Protein AF-A0A235G8B7-F1 (afdb_monomer_lite)

Radius of gyration: 16.61 Å; chains: 1; bounding box: 41×35×45 Å

pLDDT: mean 91.77, std 8.43, range [55.75, 98.69]

Secondary structure (DSSP, 8-state):
---EE--SSTT--EEEEEEEEE-TT--EE--S-EEEEE-SSEEEEEE--BTTB--EEEEEEEEEETTEEEEEEEEEES---SS--EEEEEEETTEEEEEESSS--EEEEEE-S---SSEEEEEEE-TTS-EEEEEEETTEEEEEEEETTEEEEEEEEEETTEEEEEEESSGGGTT-B---EE-SSEEEE-GGG--EEEEEEEEEEE---

Sequence (209 aa):
MTETLLRTVDGLAGLWRRTLLIDVDGSQDPTAGVCWLQGPSLFVDLRLPREGRPVEGFAGRFVCEGDVFEWRRTIDLGPTRDIPDAATLHIECGVVVETGVHAPYIEHWVRSPEDTEKCWGAELVATDGSHAIVVRSGQRFGWAMQTPAGASISIGVVDSDRWIIASSSDPHQQGHDLALFVSETTAHTTHDMNTRTWILSYSEGDDLL

Structure (mmCIF, N/CA/C/O backbone):
data_AF-A0A235G8B7-F1
#
_entry.id   AF-A0A235G8B7-F1
#
loop_
_atom_site.group_PDB
_atom_site.id
_atom_site.type_symbol
_atom_site.label_atom_id
_atom_site.label_alt_id
_atom_site.label_comp_id
_atom_site.label_asym_id
_atom_site.label_entity_id
_atom_site.label_seq_id
_atom_site.pdbx_PDB_ins_code
_atom_site.Cartn_x
_atom_site.Cartn_y
_atom_site.Cartn_z
_atom_site.occupancy
_atom_site.B_iso_or_equiv
_atom_site.auth_seq_id
_atom_site.auth_comp_id
_atom_site.auth_asym_id
_atom_site.auth_atom_id
_atom_site.pdbx_PDB_model_num
ATOM 1 N N . MET A 1 1 ? -21.902 -8.362 21.317 1.00 56.41 1 MET A N 1
ATOM 2 C CA . MET A 1 1 ? -20.888 -8.517 20.254 1.00 56.41 1 MET A CA 1
ATOM 3 C C . MET A 1 1 ? -19.563 -8.132 20.880 1.00 56.41 1 MET A C 1
ATOM 5 O O . MET A 1 1 ? -19.572 -7.229 21.706 1.00 56.41 1 MET A O 1
ATOM 9 N N . THR A 1 2 ? -18.494 -8.886 20.633 1.00 70.94 2 THR A N 1
ATOM 10 C CA . THR A 1 2 ? -17.210 -8.671 21.316 1.00 70.94 2 THR A CA 1
ATOM 11 C C . THR A 1 2 ? -16.338 -7.785 20.443 1.00 70.94 2 THR A C 1
ATOM 13 O O . THR A 1 2 ? -15.934 -8.204 19.362 1.00 70.94 2 THR A O 1
ATOM 16 N N . GLU A 1 3 ? -16.083 -6.569 20.908 1.00 82.25 3 GLU A N 1
ATOM 17 C CA . GLU A 1 3 ? -15.065 -5.684 20.351 1.00 82.25 3 GLU A CA 1
ATOM 18 C C . GLU A 1 3 ? -13.683 -6.281 20.639 1.00 82.25 3 GLU A C 1
ATOM 20 O O . GLU A 1 3 ? -13.410 -6.716 21.762 1.00 82.25 3 GLU A O 1
ATOM 25 N N . THR A 1 4 ? -12.823 -6.348 19.6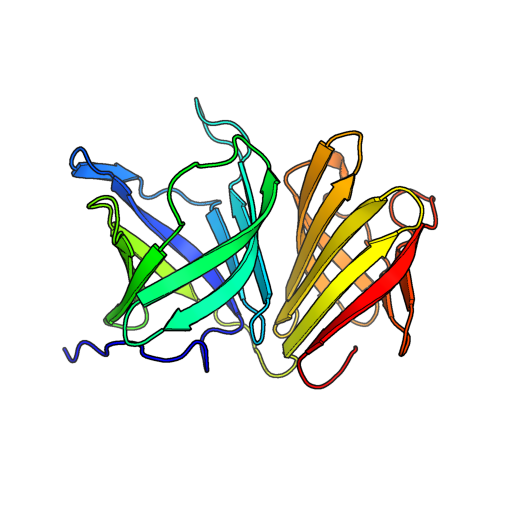24 1.00 88.88 4 THR A N 1
ATOM 26 C CA . THR A 1 4 ? -11.447 -6.836 19.789 1.00 88.88 4 THR A CA 1
ATOM 27 C C . THR A 1 4 ? -10.467 -5.728 19.440 1.00 88.88 4 THR A C 1
ATOM 29 O O . THR A 1 4 ? -10.327 -5.375 18.273 1.00 88.88 4 THR A O 1
ATOM 32 N N . LEU A 1 5 ? -9.780 -5.195 20.452 1.00 86.69 5 LEU A N 1
ATOM 33 C CA . LEU A 1 5 ? -8.705 -4.219 20.264 1.00 86.69 5 LEU A CA 1
ATOM 34 C C . LEU A 1 5 ? -7.508 -4.876 19.574 1.00 86.69 5 LEU A C 1
ATOM 36 O O . LEU A 1 5 ? -7.053 -5.942 20.003 1.00 86.69 5 LEU A O 1
ATOM 40 N N . LEU A 1 6 ? -6.970 -4.216 18.552 1.00 89.62 6 LEU A N 1
ATOM 41 C CA . LEU A 1 6 ? -5.737 -4.639 17.902 1.00 89.62 6 LEU A CA 1
ATOM 42 C C . LEU A 1 6 ? -4.528 -4.040 18.629 1.00 89.62 6 LEU A C 1
ATOM 44 O O . LEU A 1 6 ? -4.572 -2.917 19.122 1.00 89.62 6 LEU A O 1
ATOM 48 N N . ARG A 1 7 ? -3.452 -4.827 18.739 1.00 92.88 7 ARG A N 1
ATOM 49 C CA . ARG A 1 7 ? -2.196 -4.445 19.425 1.00 92.88 7 ARG A CA 1
ATOM 50 C C . ARG A 1 7 ? -0.939 -4.885 18.671 1.00 92.88 7 ARG A C 1
ATOM 52 O O . ARG A 1 7 ? 0.159 -4.881 19.218 1.00 92.88 7 ARG A O 1
ATOM 59 N N . THR A 1 8 ? -1.123 -5.358 17.447 1.00 92.44 8 THR A N 1
ATOM 60 C CA . THR A 1 8 ? -0.068 -5.786 16.533 1.00 92.44 8 THR A CA 1
ATOM 61 C C . THR A 1 8 ? -0.574 -5.593 15.109 1.00 92.44 8 THR A C 1
ATOM 63 O O . THR A 1 8 ? -1.786 -5.582 14.875 1.00 92.44 8 THR A O 1
ATOM 66 N N . VAL A 1 9 ? 0.357 -5.443 14.171 1.00 92.38 9 VAL A N 1
ATOM 67 C CA . VAL A 1 9 ? 0.066 -5.449 12.732 1.00 92.38 9 VAL A CA 1
ATOM 68 C C . VAL A 1 9 ? -0.219 -6.862 12.207 1.00 92.38 9 VAL A C 1
ATOM 70 O O . VAL A 1 9 ? -0.773 -7.022 11.119 1.00 92.38 9 VAL A O 1
ATOM 73 N N . ASP A 1 10 ? 0.113 -7.895 12.989 1.00 91.56 10 ASP A N 1
ATOM 74 C CA . ASP A 1 10 ? -0.091 -9.288 12.601 1.00 91.56 10 ASP A CA 1
ATOM 75 C C . ASP A 1 10 ? -1.560 -9.575 12.280 1.00 91.56 10 ASP A C 1
ATOM 77 O O . ASP A 1 10 ? -2.485 -9.181 12.993 1.00 91.56 10 ASP A O 1
ATOM 81 N N . GLY A 1 11 ? -1.774 -10.300 11.184 1.00 91.44 11 GLY A N 1
ATOM 82 C CA . GLY A 1 11 ? -3.111 -10.630 10.703 1.00 91.44 11 GLY A CA 1
ATOM 83 C C . GLY A 1 11 ? -3.817 -9.482 9.981 1.00 91.44 11 GLY A C 1
ATOM 84 O O . GLY A 1 11 ? -4.957 -9.669 9.566 1.00 91.44 11 GLY A O 1
ATOM 85 N N . LEU A 1 12 ? -3.184 -8.320 9.771 1.00 95.56 12 LEU A N 1
ATOM 86 C CA . LEU A 1 12 ? -3.751 -7.244 8.949 1.00 95.56 12 LEU A CA 1
ATOM 87 C C . LEU A 1 12 ? -3.410 -7.350 7.461 1.00 95.56 12 LEU A C 1
ATOM 89 O O . LEU A 1 12 ? -4.079 -6.688 6.674 1.00 95.56 12 LEU A O 1
ATOM 93 N N . ALA A 1 13 ? -2.507 -8.245 7.055 1.00 96.38 13 ALA A N 1
ATOM 94 C CA . ALA A 1 13 ? -2.167 -8.483 5.650 1.00 96.38 13 ALA A CA 1
ATOM 95 C C . ALA A 1 13 ? -3.401 -8.727 4.763 1.00 96.38 13 ALA A C 1
ATOM 97 O O . ALA A 1 13 ? -4.254 -9.546 5.095 1.00 96.38 13 ALA A O 1
ATOM 98 N N . GLY A 1 14 ? -3.520 -8.021 3.642 1.00 97.06 14 GLY A N 1
ATOM 99 C CA . GLY A 1 14 ? -4.650 -8.143 2.719 1.00 97.06 14 GLY A CA 1
ATOM 100 C C . GLY A 1 14 ? -5.116 -6.808 2.154 1.00 97.06 14 GLY A C 1
ATOM 101 O O . GLY A 1 14 ? -4.624 -5.743 2.524 1.00 97.06 14 GLY A O 1
ATOM 102 N N . LEU A 1 15 ? -6.074 -6.875 1.226 1.00 97.94 15 LEU A N 1
ATOM 103 C CA . LEU A 1 15 ? -6.681 -5.697 0.607 1.00 97.94 15 LEU A CA 1
ATOM 104 C C . LEU A 1 15 ? -7.921 -5.251 1.383 1.00 97.94 15 LEU A C 1
ATOM 106 O O . LEU A 1 15 ? -8.945 -5.936 1.385 1.00 97.94 15 LEU A O 1
ATOM 110 N N . TRP A 1 16 ? -7.862 -4.057 1.943 1.00 97.75 16 TRP A N 1
ATOM 111 C CA . TRP A 1 16 ? -8.934 -3.392 2.664 1.00 97.75 16 TRP A CA 1
ATOM 112 C C . TRP A 1 16 ? -9.598 -2.331 1.804 1.00 97.75 16 TRP A C 1
ATOM 114 O O . TRP A 1 16 ? -8.949 -1.614 1.042 1.00 97.75 16 TRP A O 1
ATOM 124 N N . ARG A 1 17 ? -10.918 -2.225 1.930 1.00 96.56 17 ARG A N 1
ATOM 125 C CA . ARG A 1 17 ? -11.723 -1.197 1.273 1.00 96.56 17 ARG A CA 1
ATOM 126 C C . ARG A 1 17 ? -12.398 -0.362 2.336 1.00 96.56 17 ARG A C 1
ATOM 128 O O . ARG A 1 17 ? -13.079 -0.918 3.201 1.00 96.56 17 ARG A O 1
ATOM 135 N N . ARG A 1 18 ? -12.244 0.955 2.244 1.00 96.56 18 ARG A N 1
ATOM 136 C CA . ARG A 1 18 ? -12.969 1.862 3.124 1.00 96.56 18 ARG A CA 1
ATOM 137 C C . ARG A 1 18 ? -14.441 1.851 2.733 1.00 96.56 18 ARG A C 1
ATOM 139 O O . ARG A 1 18 ? -14.775 1.977 1.555 1.00 96.56 18 ARG A O 1
ATOM 146 N N . THR A 1 19 ? -15.315 1.685 3.713 1.00 95.31 19 THR A N 1
ATOM 147 C CA . THR A 1 19 ? -16.772 1.687 3.522 1.00 95.31 19 THR A CA 1
ATOM 148 C C . THR A 1 19 ? -17.449 2.898 4.147 1.00 95.31 19 THR A C 1
ATOM 150 O O . THR A 1 19 ? -18.579 3.213 3.786 1.00 95.31 19 THR A O 1
ATOM 153 N N . LEU A 1 20 ? -16.778 3.568 5.084 1.00 95.19 20 LEU A N 1
ATOM 154 C CA . LEU A 1 20 ? -17.267 4.767 5.755 1.00 95.19 20 LEU A CA 1
ATOM 155 C C . LEU A 1 20 ? -16.079 5.600 6.230 1.00 95.19 20 LEU A C 1
ATOM 157 O O . LEU A 1 20 ? -15.115 5.039 6.740 1.00 95.19 20 LEU A O 1
ATOM 161 N N . LEU A 1 21 ? -16.192 6.915 6.097 1.00 94.81 21 LEU A N 1
ATOM 162 C CA . LEU A 1 21 ? -15.448 7.910 6.858 1.00 94.81 21 LEU A CA 1
ATOM 163 C C . LEU A 1 21 ? -16.473 8.800 7.572 1.00 94.81 21 LEU A C 1
ATOM 165 O O . LEU A 1 21 ? -17.410 9.280 6.941 1.00 94.81 21 LEU A O 1
ATOM 169 N N . ILE A 1 22 ? -16.308 9.010 8.870 1.00 95.81 22 ILE A N 1
ATOM 170 C CA . ILE A 1 22 ? -16.948 10.084 9.626 1.00 95.81 22 ILE A CA 1
ATOM 171 C C . ILE A 1 22 ? -15.848 11.113 9.870 1.00 95.81 22 ILE A C 1
ATOM 173 O O . ILE A 1 22 ? -14.901 10.832 10.603 1.00 95.81 22 ILE A O 1
ATOM 177 N N . ASP A 1 23 ? -15.936 12.260 9.203 1.00 92.75 23 ASP A N 1
ATOM 178 C CA . ASP A 1 23 ? -14.925 13.314 9.291 1.00 92.75 23 ASP A CA 1
ATOM 179 C C . ASP A 1 23 ? -15.061 14.095 10.614 1.00 92.75 23 ASP A C 1
ATOM 181 O O . ASP A 1 23 ? -16.007 13.912 11.384 1.00 92.75 23 ASP A O 1
ATOM 185 N N . VAL A 1 24 ? -14.118 14.994 10.888 1.00 91.69 24 VAL A N 1
ATOM 186 C CA . VAL A 1 24 ? -14.035 15.780 12.132 1.00 91.69 24 VAL A CA 1
ATOM 187 C C . VAL A 1 24 ? -15.291 16.624 12.385 1.00 91.69 24 VAL A C 1
ATOM 189 O O . VAL A 1 24 ? -15.648 16.882 13.534 1.00 91.69 24 VAL A O 1
ATOM 192 N N . ASP A 1 25 ? -15.970 17.058 11.322 1.00 93.38 25 ASP A N 1
ATOM 193 C CA . ASP A 1 25 ? -17.228 17.809 11.391 1.00 93.38 25 ASP A CA 1
ATOM 194 C C . ASP A 1 25 ? -18.474 16.911 11.536 1.00 93.38 25 ASP A C 1
ATOM 196 O O . ASP A 1 25 ? -19.601 17.408 11.588 1.00 93.38 25 ASP A O 1
ATOM 200 N N . GLY A 1 26 ? -18.279 15.592 11.617 1.00 92.25 26 GLY A N 1
ATOM 201 C CA . GLY A 1 26 ? -19.330 14.582 11.683 1.00 92.25 26 GLY A CA 1
ATOM 202 C C . GLY A 1 26 ? -19.962 14.248 10.331 1.00 92.25 26 GLY A C 1
ATOM 203 O O . GLY A 1 26 ? -20.897 13.441 10.289 1.00 92.25 26 GLY A O 1
ATOM 204 N N . SER A 1 27 ? -19.493 14.846 9.230 1.00 92.25 27 SER A N 1
ATOM 205 C CA . SER A 1 27 ? -19.947 14.479 7.891 1.00 92.25 27 SER A CA 1
ATOM 206 C C . SER A 1 27 ? -19.595 13.024 7.596 1.00 92.25 27 SER A C 1
ATOM 208 O O . SER A 1 27 ? -18.544 12.522 7.988 1.00 92.25 27 SER A O 1
ATOM 210 N N . GLN A 1 28 ? -20.513 12.325 6.930 1.00 92.69 28 GLN A N 1
ATOM 211 C CA . GLN A 1 28 ? -20.324 10.926 6.573 1.00 92.69 28 GLN A CA 1
ATOM 212 C C . GLN A 1 28 ? -20.026 10.795 5.090 1.00 92.69 28 GLN A C 1
ATOM 214 O O . GLN A 1 28 ? -20.786 11.268 4.244 1.00 92.69 28 GLN A O 1
ATOM 219 N N . ASP A 1 29 ? -18.949 10.088 4.795 1.00 86.88 29 ASP A N 1
ATOM 220 C CA . ASP A 1 29 ? -18.495 9.774 3.459 1.00 86.88 29 ASP A CA 1
ATOM 221 C C . ASP A 1 29 ? -18.451 8.244 3.264 1.00 86.88 29 ASP A C 1
ATOM 223 O O . ASP A 1 29 ? -17.436 7.603 3.554 1.00 86.88 29 ASP A O 1
ATOM 227 N N . PRO A 1 30 ? -19.536 7.613 2.771 1.00 80.50 30 PRO A N 1
ATOM 228 C CA . PRO A 1 30 ? -19.605 6.167 2.516 1.00 80.50 30 PRO A CA 1
ATOM 229 C C . PRO A 1 30 ? -18.884 5.761 1.211 1.00 80.50 30 PRO A C 1
ATOM 231 O O . PRO A 1 30 ? -19.341 4.918 0.437 1.00 80.50 30 PRO A O 1
ATOM 234 N N . THR A 1 31 ? -17.781 6.435 0.897 1.00 70.25 31 THR A N 1
ATOM 235 C CA . THR A 1 31 ? -17.159 6.442 -0.428 1.00 70.25 31 THR A CA 1
ATOM 236 C C . THR A 1 31 ? -16.398 5.159 -0.761 1.00 70.25 31 THR A C 1
ATOM 238 O O . THR A 1 31 ? -15.500 4.738 -0.040 1.00 70.25 31 THR A O 1
ATOM 241 N N . ALA A 1 32 ? -16.678 4.617 -1.950 1.00 74.00 32 ALA A N 1
ATOM 242 C CA . ALA A 1 32 ? -15.887 3.574 -2.603 1.00 74.00 32 ALA A CA 1
ATOM 243 C C . ALA A 1 32 ? -14.653 4.135 -3.346 1.00 74.00 32 ALA A C 1
ATOM 245 O O . ALA A 1 32 ? -14.688 5.222 -3.916 1.00 74.00 32 ALA A O 1
ATOM 246 N N . GLY A 1 33 ? -13.580 3.357 -3.454 1.00 87.19 33 GLY A N 1
ATOM 247 C CA . GLY A 1 33 ? -12.382 3.760 -4.212 1.00 87.19 33 GLY A CA 1
ATOM 248 C C . GLY A 1 33 ? -11.225 4.263 -3.350 1.00 87.19 33 GLY A C 1
ATOM 249 O O . GLY A 1 33 ? -10.228 4.716 -3.900 1.00 87.19 33 GLY A O 1
ATOM 250 N N . VAL A 1 34 ? -11.344 4.129 -2.028 1.00 95.25 34 VAL A N 1
ATOM 251 C CA . VAL A 1 34 ? -10.218 4.162 -1.092 1.00 95.25 34 VAL A CA 1
ATOM 252 C C . VAL A 1 34 ? -9.875 2.723 -0.720 1.00 95.25 34 VAL A C 1
ATOM 254 O O . VAL A 1 34 ? -10.732 1.985 -0.217 1.00 95.25 34 VAL A O 1
ATOM 257 N N . CYS A 1 35 ? -8.658 2.303 -1.052 1.00 97.19 35 CYS A N 1
ATOM 258 C CA . CYS A 1 35 ? -8.168 0.953 -0.809 1.00 97.19 35 CYS A CA 1
ATOM 259 C C . CYS A 1 35 ? -6.805 0.990 -0.124 1.00 97.19 35 CYS A C 1
ATOM 261 O O . CYS A 1 35 ? -5.906 1.670 -0.609 1.00 97.19 35 CYS A O 1
ATOM 263 N N . TRP A 1 36 ? -6.642 0.170 0.908 1.00 98.12 36 TRP A N 1
ATOM 264 C CA . TRP A 1 36 ? -5.388 -0.041 1.623 1.00 98.12 36 TRP A CA 1
ATOM 265 C C . TRP A 1 36 ? -4.953 -1.496 1.446 1.00 98.12 36 TRP A C 1
ATOM 267 O O . TRP A 1 36 ? -5.675 -2.416 1.821 1.00 98.12 36 TRP A O 1
ATOM 277 N N . LEU A 1 37 ? -3.798 -1.731 0.832 1.00 98.56 37 LEU A N 1
ATOM 278 C CA . LEU A 1 37 ? -3.169 -3.045 0.760 1.00 98.56 37 LEU A CA 1
ATOM 279 C C . LEU A 1 37 ? -2.062 -3.136 1.809 1.00 98.56 37 LEU A C 1
ATOM 281 O O . LEU A 1 37 ? -1.109 -2.359 1.773 1.00 98.56 37 LEU A O 1
ATOM 285 N N . GLN A 1 38 ? -2.176 -4.122 2.692 1.00 98.19 38 GLN A N 1
ATOM 286 C CA . GLN A 1 38 ? -1.234 -4.378 3.777 1.00 98.19 38 GLN A CA 1
ATOM 287 C C . GLN A 1 38 ? -0.414 -5.647 3.499 1.00 98.19 38 GLN A C 1
ATOM 289 O O . GLN A 1 38 ? -0.984 -6.691 3.171 1.00 98.19 38 GLN A O 1
ATOM 294 N N . GLY A 1 39 ? 0.909 -5.553 3.639 1.00 96.94 39 GLY A N 1
ATOM 295 C CA . GLY A 1 39 ? 1.851 -6.676 3.704 1.00 96.94 39 GLY A CA 1
ATOM 296 C C . GLY A 1 39 ? 2.212 -7.013 5.157 1.00 96.94 39 GLY A C 1
ATOM 297 O O . GLY A 1 39 ? 1.393 -6.766 6.047 1.00 96.94 39 GLY A O 1
ATOM 298 N N . PRO A 1 40 ? 3.418 -7.543 5.436 1.00 95.75 40 PRO A N 1
ATOM 299 C CA . PRO A 1 40 ? 3.861 -7.787 6.811 1.00 95.75 40 PRO A CA 1
ATOM 300 C C . PRO A 1 40 ? 3.944 -6.494 7.643 1.00 95.75 40 PRO A C 1
ATOM 302 O O . PRO A 1 40 ? 3.247 -6.367 8.647 1.00 95.75 40 PRO A O 1
ATOM 305 N N . SER A 1 41 ? 4.717 -5.503 7.192 1.00 97.00 41 SER A N 1
ATOM 306 C CA . SER A 1 41 ? 4.769 -4.153 7.766 1.00 97.00 41 SER A CA 1
ATOM 307 C C . SER A 1 41 ? 4.666 -3.046 6.715 1.00 97.00 41 SER A C 1
ATOM 309 O O . SER A 1 41 ? 4.270 -1.937 7.047 1.00 97.00 41 SER A O 1
ATOM 311 N N . LEU A 1 42 ? 4.941 -3.313 5.440 1.00 98.44 42 LEU A N 1
ATOM 312 C CA . LEU A 1 42 ? 4.775 -2.350 4.354 1.00 98.44 42 LEU A CA 1
ATOM 313 C C . LEU A 1 42 ? 3.328 -2.279 3.863 1.00 98.44 42 LEU A C 1
ATOM 315 O O . LEU A 1 42 ? 2.598 -3.274 3.865 1.00 98.44 42 LEU A O 1
ATOM 319 N N . PHE A 1 43 ? 2.921 -1.100 3.396 1.00 98.69 43 PHE A N 1
ATOM 320 C CA . PHE A 1 43 ? 1.573 -0.873 2.886 1.00 98.69 43 PHE A CA 1
ATOM 321 C C . PHE A 1 43 ? 1.526 0.071 1.682 1.00 98.69 43 PHE A C 1
ATOM 323 O O . PHE A 1 43 ? 2.440 0.864 1.445 1.00 98.69 43 PHE A O 1
ATOM 330 N N . VAL A 1 44 ? 0.402 0.014 0.964 1.00 98.62 44 VAL A N 1
ATOM 331 C CA . VAL A 1 44 ? 0.009 0.970 -0.078 1.00 98.62 44 VAL A CA 1
ATOM 332 C C . VAL A 1 44 ? -1.452 1.384 0.128 1.00 98.62 44 VAL A C 1
ATOM 334 O O . VAL A 1 44 ? -2.327 0.524 0.162 1.00 98.62 44 VAL A O 1
ATOM 337 N N . ASP A 1 45 ? -1.726 2.684 0.223 1.00 98.19 45 ASP A N 1
ATOM 338 C CA . ASP A 1 45 ? -3.065 3.286 0.257 1.00 98.19 45 ASP A CA 1
ATOM 339 C C . ASP A 1 45 ? -3.310 4.086 -1.032 1.00 98.19 45 ASP A C 1
ATOM 341 O O . ASP A 1 45 ? -2.528 4.969 -1.394 1.00 98.19 45 ASP A O 1
ATOM 345 N N . LEU A 1 46 ? -4.389 3.765 -1.746 1.00 97.56 46 LEU A N 1
ATOM 346 C CA . LEU A 1 46 ? -4.795 4.419 -2.987 1.00 97.56 46 LEU A CA 1
ATOM 347 C C . LEU A 1 46 ? -6.197 5.005 -2.838 1.00 97.56 46 LEU A C 1
ATOM 349 O O . LEU A 1 46 ? -7.158 4.279 -2.569 1.00 97.56 46 LEU A O 1
ATOM 353 N N . ARG A 1 47 ? -6.323 6.305 -3.113 1.00 95.38 47 ARG A N 1
ATOM 354 C CA . ARG A 1 47 ? -7.577 7.061 -3.066 1.00 95.38 47 ARG A CA 1
ATOM 355 C C . ARG A 1 47 ? -7.879 7.611 -4.451 1.00 95.38 47 ARG A C 1
ATOM 357 O O . ARG A 1 47 ? -7.335 8.625 -4.884 1.00 95.38 47 ARG A O 1
ATOM 364 N N . LEU A 1 48 ? -8.741 6.906 -5.176 1.00 92.25 48 LEU A N 1
ATOM 365 C CA . LEU A 1 48 ? -9.142 7.316 -6.517 1.00 92.25 48 LEU A CA 1
ATOM 366 C C . LEU A 1 48 ? -9.990 8.598 -6.478 1.00 92.25 48 LEU A C 1
ATOM 368 O O . LEU A 1 48 ? -10.742 8.811 -5.521 1.00 92.25 48 LEU A O 1
ATOM 372 N N . PRO A 1 49 ? -9.893 9.442 -7.522 1.00 85.19 49 PRO A N 1
ATOM 373 C CA . PRO A 1 49 ? -10.554 10.738 -7.543 1.00 85.19 49 PRO A CA 1
ATOM 374 C C . PRO A 1 49 ? -12.077 10.602 -7.484 1.00 85.19 49 PRO A C 1
ATOM 376 O O . PRO A 1 49 ? -12.670 9.650 -8.002 1.00 85.19 49 PRO A O 1
ATOM 379 N N . ARG A 1 50 ? -12.712 11.615 -6.896 1.00 79.00 50 ARG A N 1
ATOM 380 C CA . ARG A 1 50 ? -14.168 11.807 -6.874 1.00 79.00 50 ARG A CA 1
ATOM 381 C C . ARG A 1 50 ? -14.500 13.272 -7.110 1.00 79.00 50 ARG A C 1
ATOM 383 O O . ARG A 1 50 ? -13.615 14.121 -7.082 1.00 79.00 50 ARG A O 1
ATOM 390 N N . GLU A 1 51 ? -15.772 13.578 -7.355 1.00 75.38 51 GLU A N 1
ATOM 391 C CA . GLU A 1 51 ? -16.215 14.963 -7.547 1.00 75.38 51 GLU A CA 1
ATOM 392 C C . GLU A 1 51 ? -15.687 15.872 -6.425 1.00 75.38 51 GLU A C 1
ATOM 394 O O . GLU A 1 51 ? -15.971 15.669 -5.246 1.00 75.38 51 GLU A O 1
ATOM 399 N N . GLY A 1 52 ? -14.861 16.852 -6.801 1.00 72.00 52 GLY A N 1
ATOM 400 C CA . GLY A 1 52 ? -14.268 17.821 -5.878 1.00 72.00 52 GLY A CA 1
ATOM 401 C C . GLY A 1 52 ? -13.064 17.337 -5.058 1.00 72.00 52 GLY A C 1
ATOM 402 O O . GLY A 1 52 ? -12.505 18.151 -4.327 1.00 72.00 52 GLY A O 1
ATOM 403 N N . ARG A 1 53 ? -12.626 16.074 -5.179 1.00 79.56 53 ARG A N 1
ATOM 404 C CA . ARG A 1 53 ? -11.430 15.547 -4.495 1.00 79.56 53 ARG A CA 1
ATOM 405 C C . ARG A 1 53 ? -10.408 14.998 -5.503 1.00 79.56 53 ARG A C 1
ATOM 407 O O . ARG A 1 53 ? -10.773 14.154 -6.328 1.00 79.56 53 ARG A O 1
ATOM 414 N N . PRO A 1 54 ? -9.145 15.466 -5.466 1.00 86.69 54 PRO A N 1
ATOM 415 C CA . PRO A 1 54 ? -8.104 14.963 -6.355 1.00 86.69 54 PRO A CA 1
ATOM 416 C C . PRO A 1 54 ? -7.772 13.499 -6.040 1.00 86.69 54 PRO A C 1
ATOM 418 O O . PRO A 1 54 ? -8.208 12.947 -5.031 1.00 86.69 54 PRO A O 1
ATOM 421 N N . VAL A 1 55 ? -6.990 12.874 -6.920 1.00 91.62 55 VAL A N 1
ATOM 422 C CA . VAL A 1 55 ? -6.353 11.597 -6.597 1.00 91.62 55 VAL A CA 1
ATOM 423 C C . VAL A 1 55 ? -5.359 11.809 -5.456 1.00 91.62 55 VAL A C 1
ATOM 425 O O . VAL A 1 55 ? -4.588 12.769 -5.471 1.00 91.62 55 VAL A O 1
ATOM 428 N N . GLU A 1 56 ? -5.395 10.921 -4.472 1.00 94.12 56 GLU A N 1
ATOM 429 C CA . GLU A 1 56 ? -4.487 10.922 -3.331 1.00 94.12 56 GLU A CA 1
ATOM 430 C C . GLU A 1 56 ? -4.034 9.491 -3.035 1.00 94.12 56 GLU A C 1
ATOM 432 O O . GLU A 1 56 ? -4.591 8.508 -3.531 1.00 94.12 56 GLU A O 1
ATOM 437 N N . GLY A 1 57 ? -3.018 9.359 -2.204 1.00 95.62 57 GLY A N 1
ATOM 438 C CA . GLY A 1 57 ? -2.585 8.074 -1.688 1.00 95.62 57 GLY A CA 1
ATOM 439 C C . GLY A 1 57 ? -1.229 8.198 -1.032 1.00 95.62 57 GLY A C 1
ATOM 440 O O . GLY A 1 57 ? -0.582 9.241 -1.100 1.00 95.62 57 GLY A O 1
ATOM 441 N N . PHE A 1 58 ? -0.801 7.139 -0.374 1.00 97.62 58 PHE A N 1
ATOM 442 C CA . PHE A 1 58 ? 0.496 7.109 0.277 1.00 97.62 58 PHE A CA 1
ATOM 443 C C . PHE A 1 58 ? 0.945 5.669 0.492 1.00 97.62 58 PHE A C 1
ATOM 445 O O . PHE A 1 58 ? 0.155 4.730 0.434 1.00 97.62 58 PHE A O 1
ATOM 452 N N . ALA A 1 59 ? 2.236 5.485 0.713 1.00 98.44 59 ALA A N 1
ATOM 453 C CA . ALA A 1 59 ? 2.822 4.186 0.997 1.00 98.44 59 ALA A CA 1
ATOM 454 C C . ALA A 1 59 ? 3.970 4.341 1.985 1.00 98.44 59 ALA A C 1
ATOM 456 O O . ALA A 1 59 ? 4.601 5.401 2.072 1.00 98.44 59 ALA A O 1
ATOM 457 N N . GLY A 1 60 ? 4.250 3.282 2.731 1.00 98.12 60 GLY A N 1
ATOM 458 C CA . GLY A 1 60 ? 5.258 3.333 3.775 1.00 98.12 60 GLY A CA 1
ATOM 459 C C . GLY A 1 60 ? 5.228 2.114 4.674 1.00 98.12 60 GLY A C 1
ATOM 460 O O . GLY A 1 60 ? 4.814 1.029 4.260 1.00 98.12 60 GLY A O 1
ATOM 461 N N . ARG A 1 61 ? 5.653 2.325 5.920 1.00 98.06 61 ARG A N 1
ATOM 462 C CA . ARG A 1 61 ? 5.644 1.314 6.978 1.00 98.06 61 ARG A CA 1
ATOM 463 C C . ARG A 1 61 ? 4.476 1.538 7.919 1.00 98.06 61 ARG A C 1
ATOM 465 O O . ARG A 1 61 ? 4.246 2.649 8.385 1.00 98.06 61 ARG A O 1
ATOM 472 N N . PHE A 1 62 ? 3.783 0.463 8.229 1.00 98.19 62 PHE A N 1
ATOM 473 C CA . PHE A 1 62 ? 2.722 0.405 9.204 1.00 98.19 62 PHE A CA 1
ATOM 474 C C . PHE A 1 62 ? 3.279 -0.186 10.493 1.00 98.19 62 PHE A C 1
ATOM 476 O O . PHE A 1 62 ? 3.807 -1.299 10.506 1.00 98.19 62 PHE A O 1
ATOM 483 N N . VAL A 1 63 ? 3.220 0.588 11.571 1.00 97.38 63 VAL A N 1
ATOM 484 C CA . VAL A 1 63 ? 3.793 0.205 12.864 1.00 97.38 63 VAL A CA 1
ATOM 485 C C . VAL A 1 63 ? 2.738 0.281 13.955 1.00 97.38 63 VAL A C 1
ATOM 487 O O . VAL A 1 63 ? 1.810 1.078 13.870 1.00 97.38 63 VAL A O 1
ATOM 490 N N . CYS A 1 64 ? 2.899 -0.536 14.994 1.00 96.94 64 CYS A N 1
ATOM 491 C CA . CYS A 1 64 ? 2.040 -0.528 16.171 1.00 96.94 64 CYS A CA 1
ATOM 492 C C . CYS A 1 64 ? 2.898 -0.349 17.426 1.00 96.94 64 CYS A C 1
ATOM 494 O O . CYS A 1 64 ? 3.781 -1.164 17.699 1.00 96.94 64 CYS A O 1
ATOM 496 N N . GLU A 1 65 ? 2.618 0.692 18.204 1.00 95.56 65 GLU A N 1
ATOM 497 C CA . GLU A 1 65 ? 3.263 0.975 19.486 1.00 95.56 65 GLU A CA 1
ATOM 498 C C . GLU A 1 65 ? 2.186 1.046 20.578 1.00 95.56 65 GLU A C 1
ATOM 500 O O . GLU A 1 65 ? 1.433 2.012 20.692 1.00 95.56 65 GLU A O 1
ATOM 505 N N . GLY A 1 66 ? 2.078 -0.014 21.386 1.00 93.69 66 GLY A N 1
ATOM 506 C CA . GLY A 1 66 ? 1.003 -0.137 22.373 1.00 93.69 66 GLY A CA 1
ATOM 507 C C . GLY A 1 66 ? -0.345 -0.445 21.716 1.00 93.69 66 GLY A C 1
ATOM 508 O O . GLY A 1 66 ? -0.580 -1.576 21.298 1.00 93.69 66 GLY A O 1
ATOM 509 N N . ASP A 1 67 ? -1.247 0.532 21.692 1.00 94.50 67 ASP A N 1
ATOM 510 C CA . ASP A 1 67 ? -2.554 0.485 21.018 1.00 94.50 67 ASP A CA 1
ATOM 511 C C . ASP A 1 67 ? -2.694 1.516 19.887 1.00 94.50 67 ASP A C 1
ATOM 513 O O . ASP A 1 67 ? -3.761 1.620 19.278 1.00 94.50 67 ASP A O 1
ATOM 517 N N . VAL A 1 68 ? -1.618 2.251 19.590 1.00 97.31 68 VAL A N 1
ATOM 518 C CA . VAL A 1 68 ? -1.570 3.229 18.505 1.00 97.31 68 VAL A CA 1
ATOM 519 C C . VAL A 1 68 ? -0.872 2.621 17.299 1.00 97.31 68 VAL A C 1
ATOM 521 O O . VAL A 1 68 ? 0.250 2.118 17.387 1.00 97.31 68 VAL A O 1
ATOM 524 N N . PHE A 1 69 ? -1.549 2.713 16.165 1.00 98.31 69 PHE A N 1
ATOM 525 C CA . PHE A 1 69 ? -1.042 2.378 14.851 1.00 98.31 69 PHE A CA 1
ATOM 526 C C . PHE A 1 69 ? -0.628 3.656 14.130 1.00 98.31 69 PHE A C 1
ATOM 528 O O . PHE A 1 69 ? -1.348 4.650 14.193 1.00 98.31 69 PHE A O 1
ATOM 535 N N . GLU A 1 70 ? 0.515 3.633 13.450 1.00 98.00 70 GLU A N 1
ATOM 536 C CA . GLU A 1 70 ? 1.032 4.764 12.679 1.00 98.00 70 GLU A CA 1
ATOM 537 C C . GLU A 1 70 ? 1.364 4.320 11.249 1.00 98.00 70 GLU A C 1
ATOM 539 O O . GLU A 1 70 ? 2.134 3.377 11.029 1.00 98.00 70 GLU A O 1
ATOM 544 N N . TRP A 1 71 ? 0.814 5.035 10.268 1.00 97.56 71 TRP A N 1
ATOM 545 C CA . TRP A 1 71 ? 1.192 4.942 8.862 1.00 97.56 71 TRP A CA 1
ATOM 546 C C . TRP A 1 71 ? 2.380 5.875 8.626 1.00 97.56 71 TRP A C 1
ATOM 548 O O . TRP A 1 71 ? 2.229 7.043 8.268 1.00 97.56 71 TRP A O 1
ATOM 558 N N . ARG A 1 72 ? 3.598 5.360 8.823 1.00 96.81 72 ARG A N 1
ATOM 559 C CA . ARG A 1 72 ? 4.843 6.095 8.562 1.00 96.81 72 ARG A CA 1
ATOM 560 C C . ARG A 1 72 ? 5.063 6.208 7.061 1.00 96.81 72 ARG A C 1
ATOM 562 O O . ARG A 1 72 ? 5.624 5.310 6.428 1.00 96.81 72 ARG A O 1
ATOM 569 N N . ARG A 1 73 ? 4.584 7.313 6.495 1.00 95.88 73 ARG A N 1
ATOM 570 C CA . ARG A 1 73 ? 4.577 7.576 5.054 1.00 95.88 73 ARG A CA 1
ATOM 571 C C . ARG A 1 73 ? 5.986 7.851 4.534 1.00 95.88 73 ARG A C 1
ATOM 573 O O . ARG A 1 73 ? 6.723 8.661 5.088 1.00 95.88 73 ARG A O 1
ATOM 580 N N . THR A 1 74 ? 6.362 7.146 3.473 1.00 95.38 74 THR A N 1
ATOM 581 C CA . THR A 1 74 ? 7.604 7.374 2.716 1.00 95.38 74 THR A CA 1
ATOM 582 C C . THR A 1 74 ? 7.304 7.995 1.355 1.00 95.38 74 THR A C 1
ATOM 584 O O . THR A 1 74 ? 8.070 8.828 0.884 1.00 95.38 74 THR A O 1
ATOM 587 N N . ILE A 1 75 ? 6.180 7.611 0.742 1.00 96.44 75 ILE A N 1
ATOM 588 C CA . ILE A 1 75 ? 5.683 8.154 -0.524 1.00 96.44 75 ILE A CA 1
ATOM 589 C C . ILE A 1 75 ? 4.321 8.788 -0.260 1.00 96.44 75 ILE A C 1
ATOM 591 O O . ILE A 1 75 ? 3.433 8.109 0.252 1.00 96.44 75 ILE A O 1
ATOM 595 N N . ASP A 1 76 ? 4.143 10.043 -0.671 1.00 95.69 76 ASP A N 1
ATOM 596 C CA . ASP A 1 76 ? 2.863 10.751 -0.642 1.00 95.69 76 ASP A CA 1
ATOM 597 C C . ASP A 1 76 ? 2.474 11.180 -2.063 1.00 95.69 76 ASP A C 1
ATOM 599 O O . ASP A 1 76 ? 3.182 11.924 -2.742 1.00 95.69 76 ASP A O 1
ATOM 603 N N . LEU A 1 77 ? 1.307 10.723 -2.506 1.00 93.75 77 LEU A N 1
ATOM 604 C CA . LEU A 1 77 ? 0.592 11.271 -3.645 1.00 93.75 77 LEU A CA 1
ATOM 605 C C . LEU A 1 77 ? -0.433 12.278 -3.114 1.00 93.75 77 LEU A C 1
ATOM 607 O O . LEU A 1 77 ? -1.484 11.900 -2.597 1.00 93.75 77 LEU A O 1
ATOM 611 N N . GLY A 1 78 ? -0.115 13.564 -3.244 1.00 86.00 78 GLY A N 1
ATOM 612 C CA . GLY A 1 78 ? -0.891 14.660 -2.665 1.00 86.00 78 GLY A CA 1
ATOM 613 C C . GLY A 1 78 ? -0.047 15.485 -1.688 1.00 86.00 78 GLY A C 1
ATOM 614 O O . GLY A 1 78 ? 1.179 15.370 -1.685 1.00 86.00 78 GLY A O 1
ATOM 615 N N . PRO A 1 79 ? -0.664 16.372 -0.892 1.00 79.44 79 PRO A N 1
ATOM 616 C CA . PRO A 1 79 ? 0.075 17.187 0.061 1.00 79.44 79 PRO A CA 1
ATOM 617 C C . PRO A 1 79 ? 0.607 16.337 1.222 1.00 79.44 79 PRO A C 1
ATOM 619 O O . PRO A 1 79 ? -0.136 15.569 1.836 1.00 79.44 79 PRO A O 1
ATOM 622 N N . THR A 1 80 ? 1.878 16.540 1.565 1.00 78.00 80 THR A N 1
ATOM 623 C CA . THR A 1 80 ? 2.470 16.026 2.805 1.00 78.00 80 THR A CA 1
ATOM 624 C C . THR A 1 80 ? 1.761 16.631 4.015 1.00 78.00 80 THR A C 1
ATOM 626 O O . THR A 1 80 ? 1.350 17.795 3.983 1.00 78.00 80 THR A O 1
ATOM 629 N N . ARG A 1 81 ? 1.628 15.858 5.096 1.00 80.69 81 ARG A N 1
ATOM 630 C CA . ARG A 1 81 ? 0.976 16.297 6.338 1.00 80.69 81 ARG A CA 1
ATOM 631 C C . ARG A 1 81 ? 2.011 16.498 7.443 1.00 80.69 81 ARG A C 1
ATOM 633 O O . ARG A 1 81 ? 2.906 15.678 7.601 1.00 80.69 81 ARG A O 1
ATOM 640 N N . ASP A 1 82 ? 1.846 17.564 8.227 1.00 83.50 82 ASP A N 1
ATOM 641 C CA . ASP A 1 82 ? 2.735 17.896 9.358 1.00 83.50 82 ASP A CA 1
ATOM 642 C C . ASP A 1 82 ? 2.405 17.112 10.642 1.00 83.50 82 ASP A C 1
ATOM 644 O O . ASP A 1 82 ? 3.141 17.170 11.626 1.00 83.50 82 ASP A O 1
ATOM 648 N N . ILE A 1 83 ? 1.272 16.407 10.653 1.00 88.56 83 ILE A N 1
ATOM 649 C CA . ILE A 1 83 ? 0.796 15.609 11.783 1.00 88.56 83 ILE A CA 1
ATOM 650 C C . ILE A 1 83 ? 0.980 14.131 11.424 1.00 88.56 83 ILE A C 1
ATOM 652 O O . ILE A 1 83 ? 0.599 13.758 10.309 1.00 88.56 83 ILE A O 1
ATOM 656 N N . PRO A 1 84 ? 1.516 13.296 12.339 1.00 92.12 84 PRO A N 1
ATOM 657 C CA . PRO A 1 84 ? 1.592 11.857 12.135 1.00 92.12 84 PRO A CA 1
ATOM 658 C C . PRO A 1 84 ? 0.234 11.271 11.762 1.00 92.12 84 PRO A C 1
ATOM 660 O O . PRO A 1 84 ? -0.801 11.644 12.320 1.00 92.12 84 PRO A O 1
ATOM 663 N N . ASP A 1 85 ? 0.244 10.344 10.815 1.00 94.75 85 ASP A N 1
ATOM 664 C CA . ASP A 1 85 ? -0.947 9.593 10.458 1.00 94.75 85 ASP A CA 1
ATOM 665 C C . ASP A 1 85 ? -1.084 8.419 11.424 1.00 94.75 85 ASP A C 1
ATOM 667 O O . ASP A 1 85 ? -0.382 7.416 11.287 1.00 94.75 85 ASP A O 1
ATOM 671 N N . ALA A 1 86 ? -1.899 8.599 12.464 1.00 97.19 86 ALA A N 1
ATOM 672 C CA . ALA A 1 86 ? -2.000 7.657 13.567 1.00 97.19 86 ALA A CA 1
ATOM 673 C C . ALA A 1 86 ? -3.431 7.495 14.089 1.00 97.19 86 ALA A C 1
ATOM 675 O O . ALA A 1 86 ? -4.179 8.472 14.228 1.00 97.19 86 ALA A O 1
ATOM 676 N N . ALA A 1 87 ? -3.775 6.257 14.440 1.00 97.62 87 ALA A N 1
ATOM 677 C CA . ALA A 1 87 ? -5.099 5.858 14.895 1.00 97.62 87 ALA A CA 1
ATOM 678 C C . ALA A 1 87 ? -5.038 4.692 15.892 1.00 97.62 87 ALA A C 1
ATOM 680 O O . ALA A 1 87 ? -4.050 3.963 15.964 1.00 97.62 87 ALA A O 1
ATOM 681 N N . THR A 1 88 ? -6.116 4.477 16.642 1.00 97.88 88 THR A N 1
ATOM 682 C CA . THR A 1 88 ? -6.364 3.192 17.307 1.00 97.88 88 THR A CA 1
ATOM 683 C C . THR A 1 88 ? -7.253 2.330 16.418 1.00 97.88 88 THR A C 1
ATOM 685 O O . THR A 1 88 ? -8.129 2.846 15.717 1.00 97.88 88 THR A O 1
ATOM 688 N N . LEU A 1 89 ? -7.028 1.013 16.435 1.00 97.88 89 LEU A N 1
ATOM 689 C CA . LEU A 1 89 ? -7.797 0.059 15.639 1.00 97.88 89 LEU A CA 1
ATOM 690 C C . LEU A 1 89 ? -8.491 -0.979 16.520 1.00 97.88 89 LEU A C 1
ATOM 692 O O . LEU A 1 89 ? -7.884 -1.580 17.413 1.00 97.88 89 LEU A O 1
ATOM 696 N N . HIS A 1 90 ? -9.750 -1.263 16.207 1.00 96.06 90 HIS A N 1
ATOM 697 C CA . HIS A 1 90 ? -10.465 -2.408 16.759 1.00 96.06 90 HIS A CA 1
ATOM 698 C C . HIS A 1 90 ? -11.287 -3.118 15.691 1.00 96.06 90 HIS A C 1
ATOM 700 O O . HIS A 1 90 ? -11.606 -2.553 14.650 1.00 96.06 90 HIS A O 1
ATOM 706 N N . ILE A 1 91 ? -11.620 -4.381 15.946 1.00 95.56 91 ILE A N 1
ATOM 707 C CA . ILE A 1 91 ? -12.492 -5.168 15.080 1.00 95.56 91 ILE A CA 1
ATOM 708 C C . ILE A 1 91 ? -13.873 -5.279 15.714 1.00 95.56 91 ILE A C 1
ATOM 710 O O . ILE A 1 91 ? -14.018 -5.787 16.831 1.00 95.56 91 ILE A O 1
ATOM 714 N N . GLU A 1 92 ? -14.888 -4.896 14.944 1.00 95.00 92 GLU A N 1
ATOM 715 C CA . GLU A 1 92 ? -16.295 -5.146 15.233 1.00 95.00 92 GLU A CA 1
ATOM 716 C C . GLU A 1 92 ? -16.937 -5.869 14.043 1.00 95.00 92 GLU A C 1
ATOM 718 O O . GLU A 1 92 ? -16.947 -5.379 12.919 1.00 95.00 92 GLU A O 1
ATOM 723 N N . CYS A 1 93 ? -17.467 -7.075 14.270 1.00 91.75 93 CYS A N 1
ATOM 724 C CA . CYS A 1 93 ? -18.166 -7.859 13.239 1.00 91.75 93 CYS A CA 1
ATOM 725 C C . CYS A 1 93 ? -17.374 -8.059 11.925 1.00 91.75 93 CYS A C 1
ATOM 727 O O . CYS A 1 93 ? -17.963 -8.130 10.848 1.00 91.75 93 CYS A O 1
ATOM 729 N N . GLY A 1 94 ? -16.042 -8.165 12.009 1.00 90.12 94 GLY A N 1
ATOM 730 C CA . GLY A 1 94 ? -15.161 -8.325 10.844 1.00 90.12 94 GLY A CA 1
ATOM 731 C C . GLY A 1 94 ? -14.823 -7.021 10.109 1.00 90.12 94 GLY A C 1
ATOM 732 O O . GLY A 1 94 ? -14.122 -7.067 9.100 1.00 90.12 94 GLY A O 1
ATOM 733 N N . VAL A 1 95 ? -15.285 -5.878 10.615 1.00 95.44 95 VAL A N 1
ATOM 734 C CA . VAL A 1 95 ? -14.909 -4.535 10.165 1.00 95.44 95 VAL A CA 1
ATOM 735 C C . VAL A 1 95 ? -13.785 -4.031 11.059 1.00 95.44 95 VAL A C 1
ATOM 737 O O . VAL A 1 95 ? -13.905 -4.100 12.282 1.00 95.44 95 VAL A O 1
ATOM 740 N N . VAL A 1 96 ? -12.705 -3.527 10.464 1.00 97.31 96 VAL A N 1
ATOM 741 C CA . VAL A 1 96 ? -11.723 -2.726 11.201 1.00 97.31 96 VAL A CA 1
ATOM 742 C C . VAL A 1 96 ? -12.279 -1.317 11.325 1.00 97.31 96 VAL A C 1
ATOM 744 O O . VAL A 1 96 ? -12.587 -0.675 10.323 1.00 97.31 96 VAL A O 1
ATOM 747 N N . VAL A 1 97 ? -12.425 -0.863 12.560 1.00 97.69 97 VAL A N 1
ATOM 748 C CA . VAL A 1 97 ? -12.812 0.497 12.903 1.00 97.69 97 VAL A CA 1
ATOM 749 C C . VAL A 1 97 ? -11.557 1.228 13.346 1.00 97.69 97 VAL A C 1
ATOM 751 O O . VAL A 1 97 ? -10.902 0.853 14.321 1.00 97.69 97 VAL A O 1
ATOM 754 N N . GLU A 1 98 ? -11.227 2.261 12.592 1.00 97.62 98 GLU A N 1
ATOM 755 C CA . GLU A 1 98 ? -10.108 3.157 12.817 1.00 97.62 98 GLU A CA 1
ATOM 756 C C . GLU A 1 98 ? -10.606 4.436 13.477 1.00 97.62 98 GLU A C 1
ATOM 758 O O . GLU A 1 98 ? -11.603 5.008 13.042 1.00 97.62 98 GLU A O 1
ATOM 763 N N . THR A 1 99 ? -9.938 4.884 14.537 1.00 97.88 99 THR A N 1
ATOM 764 C CA . THR A 1 99 ? -10.243 6.153 15.212 1.00 97.88 99 THR A CA 1
ATOM 765 C C . THR A 1 99 ? -8.984 6.998 15.320 1.00 97.88 99 THR A C 1
ATOM 767 O O . THR A 1 99 ? -8.010 6.583 15.952 1.00 97.88 99 THR A O 1
ATOM 770 N N . GLY A 1 100 ? -9.002 8.190 14.720 1.00 97.19 100 GLY A N 1
ATOM 771 C CA . GLY A 1 100 ? -7.830 9.059 14.657 1.00 97.19 100 GLY A CA 1
ATOM 772 C C . GLY A 1 100 ? -7.339 9.517 16.035 1.00 97.19 100 GLY A C 1
ATOM 773 O O . GLY A 1 100 ? -8.122 9.911 16.902 1.00 97.19 100 GLY A O 1
ATOM 774 N N . VAL A 1 101 ? -6.018 9.507 16.236 1.00 97.25 101 VAL A N 1
ATOM 775 C CA . VAL A 1 101 ? -5.380 9.960 17.489 1.00 97.25 101 VAL A CA 1
ATOM 776 C C . VAL A 1 101 ? -5.274 11.485 17.545 1.00 97.25 101 VAL A C 1
ATOM 778 O O . VAL A 1 101 ? -5.455 12.092 18.600 1.00 97.25 101 VAL A O 1
ATOM 781 N N . HIS A 1 102 ? -4.981 12.122 16.409 1.00 94.38 102 HIS A N 1
ATOM 782 C CA . HIS A 1 102 ? -4.730 13.567 16.333 1.00 94.38 102 HIS A CA 1
ATOM 783 C C . HIS A 1 102 ? -5.922 14.384 15.819 1.00 94.38 102 HIS A C 1
ATOM 785 O O . HIS A 1 102 ? -5.904 15.614 15.881 1.00 94.38 102 HIS A O 1
ATOM 791 N N . ALA A 1 103 ? -6.960 13.710 15.330 1.00 90.50 103 ALA A N 1
ATOM 792 C CA . ALA A 1 103 ? -8.220 14.301 14.911 1.00 90.50 103 ALA A CA 1
ATOM 793 C C . ALA A 1 103 ? -9.340 13.264 15.098 1.00 90.50 103 ALA A C 1
ATOM 795 O O . ALA A 1 103 ? -9.097 12.083 14.857 1.00 90.50 103 ALA A O 1
ATOM 796 N N . PRO A 1 104 ? -10.554 13.668 15.508 1.00 92.56 104 PRO A N 1
ATOM 797 C CA . PRO A 1 104 ? -11.617 12.741 15.895 1.00 92.56 104 PRO A CA 1
ATOM 798 C C . PRO A 1 104 ? -12.398 12.195 14.685 1.00 92.56 104 PRO A C 1
ATOM 800 O O . PRO A 1 104 ? -13.624 12.278 14.657 1.00 92.56 104 PRO A O 1
ATOM 803 N N . TYR A 1 105 ? -11.703 11.678 13.673 1.00 94.75 105 TYR A N 1
ATOM 804 C CA . TYR A 1 105 ? -12.342 10.975 12.559 1.00 94.75 105 TYR A CA 1
ATOM 805 C C . TYR A 1 105 ? -12.519 9.486 12.883 1.00 94.75 105 TYR A C 1
ATOM 807 O O . TYR A 1 105 ? -11.796 8.932 13.717 1.00 94.75 105 TYR A O 1
ATOM 815 N N . ILE A 1 106 ? -13.459 8.837 12.193 1.00 97.00 106 ILE A N 1
ATOM 816 C CA . ILE A 1 106 ? -13.646 7.381 12.224 1.00 97.00 106 ILE A CA 1
ATOM 817 C C . ILE A 1 106 ? -13.646 6.845 10.796 1.00 97.00 106 ILE A C 1
ATOM 819 O O . ILE A 1 106 ? -14.384 7.361 9.960 1.00 97.00 106 ILE A O 1
ATOM 823 N N . GLU A 1 107 ? -12.895 5.782 10.517 1.00 97.25 107 GLU A N 1
ATOM 824 C CA . GLU A 1 107 ? -12.989 5.046 9.252 1.00 97.25 107 GLU A CA 1
ATOM 825 C C . GLU A 1 107 ? -13.374 3.583 9.484 1.00 97.25 107 GLU A C 1
ATOM 827 O O . GLU A 1 107 ? -12.936 2.945 10.439 1.00 97.25 107 GLU A O 1
ATOM 832 N N . HIS A 1 108 ? -14.223 3.038 8.612 1.00 97.44 108 HIS A N 1
ATOM 833 C CA . HIS A 1 108 ? -14.555 1.614 8.599 1.00 97.44 108 HIS A CA 1
ATOM 834 C C . HIS A 1 108 ? -13.927 0.942 7.389 1.00 97.44 108 HIS A C 1
ATOM 836 O O . HIS A 1 108 ? -14.132 1.379 6.251 1.00 97.44 108 HIS A O 1
ATOM 842 N N . TRP A 1 109 ? -13.261 -0.177 7.637 1.00 97.62 109 TRP A N 1
ATOM 843 C CA . TRP A 1 109 ? -12.532 -0.946 6.646 1.00 97.62 109 TRP A CA 1
ATOM 844 C C . TRP A 1 109 ? -13.017 -2.389 6.601 1.00 97.62 109 TRP A C 1
ATOM 846 O O . TRP A 1 109 ? -13.058 -3.096 7.609 1.00 97.62 109 TRP A O 1
ATOM 856 N N . VAL A 1 110 ? -13.348 -2.848 5.397 1.00 96.56 110 VAL A N 1
ATOM 857 C CA . VAL A 1 110 ? -13.732 -4.236 5.133 1.00 96.56 110 VAL A CA 1
ATOM 858 C C . VAL A 1 110 ? -12.634 -4.913 4.331 1.00 96.56 110 VAL A C 1
ATOM 860 O O . VAL A 1 110 ? -12.226 -4.417 3.275 1.00 96.56 110 VAL A O 1
ATOM 863 N N . ARG A 1 111 ? -12.164 -6.063 4.819 1.00 95.94 111 ARG A N 1
ATOM 864 C CA . ARG A 1 111 ? -11.179 -6.874 4.102 1.00 95.94 111 ARG A CA 1
ATOM 865 C C . ARG A 1 111 ? -11.836 -7.561 2.909 1.00 95.94 111 ARG A C 1
ATOM 867 O O . ARG A 1 111 ? -12.917 -8.139 3.023 1.00 95.94 111 ARG A O 1
ATOM 874 N N . SER A 1 112 ? -11.159 -7.542 1.769 1.00 94.06 112 SER A N 1
ATOM 875 C CA . SER A 1 112 ? -11.500 -8.391 0.629 1.00 94.06 112 SER A CA 1
ATOM 876 C C . SER A 1 112 ? -11.268 -9.864 1.006 1.00 94.06 112 SER A C 1
ATOM 878 O O . SER A 1 112 ? -10.309 -10.153 1.719 1.00 94.06 112 SER A O 1
ATOM 880 N N . PRO A 1 113 ? -12.106 -10.807 0.541 1.00 89.31 113 PRO A N 1
ATOM 881 C CA . PRO A 1 113 ? -12.092 -12.209 0.985 1.00 89.31 113 PRO A CA 1
ATOM 882 C C . PRO A 1 113 ? -10.955 -13.043 0.368 1.00 89.31 113 PRO A C 1
ATOM 884 O O . PRO A 1 113 ? -11.067 -14.259 0.246 1.00 89.31 113 PRO A O 1
ATOM 887 N N . GLU A 1 114 ? -9.905 -12.390 -0.110 1.00 86.38 114 GLU A N 1
ATOM 888 C CA . GLU A 1 114 ? -8.834 -13.040 -0.850 1.00 86.38 114 GLU A CA 1
ATOM 889 C C . GLU A 1 114 ? -7.832 -13.674 0.098 1.00 86.38 114 GLU A C 1
ATOM 891 O O . GLU A 1 114 ? -7.667 -13.233 1.235 1.00 86.38 114 GLU A O 1
ATOM 896 N N . ASP A 1 115 ? -7.172 -14.716 -0.395 1.00 83.06 115 ASP A N 1
ATOM 897 C CA . ASP A 1 115 ? -6.092 -15.364 0.326 1.00 83.06 115 ASP A CA 1
ATOM 898 C C . ASP A 1 115 ? -4.933 -14.385 0.583 1.00 83.06 115 ASP A C 1
ATOM 900 O O . ASP A 1 115 ? -4.686 -13.465 -0.199 1.00 83.06 115 ASP A O 1
ATOM 904 N N . THR A 1 116 ? -4.236 -14.603 1.690 1.00 87.25 116 THR A N 1
ATOM 905 C CA . THR A 1 116 ? -3.107 -13.816 2.178 1.00 87.25 116 THR A CA 1
ATOM 906 C C . THR A 1 116 ? -1.855 -14.676 2.381 1.00 87.25 116 THR A C 1
ATOM 908 O O . THR A 1 116 ? -0.883 -14.159 2.922 1.00 87.25 116 THR A O 1
ATOM 911 N N . GLU A 1 117 ? -1.858 -15.962 1.985 1.00 83.44 117 GLU A N 1
ATOM 912 C CA . GLU A 1 117 ? -0.734 -16.900 2.182 1.00 83.44 117 GLU A CA 1
ATOM 913 C C . GLU A 1 117 ? 0.593 -16.363 1.630 1.00 83.44 117 GLU A C 1
ATOM 915 O O . GLU A 1 117 ? 1.610 -16.419 2.317 1.00 83.44 117 GLU A O 1
ATOM 920 N N . LYS A 1 118 ? 0.584 -15.774 0.425 1.00 89.12 118 LYS A N 1
ATOM 921 C CA . LYS A 1 118 ? 1.752 -15.062 -0.119 1.00 89.12 118 LYS A CA 1
ATOM 922 C C . LYS A 1 118 ? 1.796 -13.636 0.409 1.00 89.12 118 LYS A C 1
ATOM 924 O O . LYS A 1 118 ? 1.048 -12.791 -0.077 1.00 89.12 118 LYS A O 1
ATOM 929 N N . CYS A 1 119 ? 2.661 -13.351 1.373 1.00 93.62 119 CYS A N 1
ATOM 930 C CA . CYS A 1 119 ? 2.731 -12.041 2.012 1.00 93.62 119 CYS A CA 1
ATOM 931 C C . CYS A 1 119 ? 4.170 -11.530 2.037 1.00 93.62 119 CYS A C 1
ATOM 933 O O . CYS A 1 119 ? 5.003 -12.050 2.775 1.00 93.62 119 CYS A O 1
ATOM 935 N N . TRP A 1 120 ? 4.445 -10.505 1.233 1.00 95.06 120 TRP A N 1
ATOM 936 C CA . TRP A 1 120 ? 5.795 -9.997 1.000 1.00 95.06 120 TRP A CA 1
ATOM 937 C C . TRP A 1 120 ? 5.783 -8.489 0.742 1.00 95.06 120 TRP A C 1
ATOM 939 O O . TRP A 1 120 ? 4.797 -7.943 0.242 1.00 95.06 120 TRP A O 1
ATOM 949 N N . GLY A 1 121 ? 6.886 -7.807 1.037 1.00 96.44 121 GLY A N 1
ATOM 950 C CA . GLY A 1 121 ? 7.073 -6.413 0.651 1.00 96.44 121 GLY A CA 1
ATOM 951 C C . GLY A 1 121 ? 8.539 -6.022 0.528 1.00 96.44 121 GLY A C 1
ATOM 952 O O . GLY A 1 121 ? 9.418 -6.654 1.117 1.00 96.44 121 GLY A O 1
ATOM 953 N N . ALA A 1 122 ? 8.804 -4.956 -0.227 1.00 97.12 122 ALA A N 1
ATOM 954 C CA . ALA A 1 122 ? 10.132 -4.365 -0.325 1.00 97.12 122 ALA A CA 1
ATOM 955 C C . ALA A 1 122 ? 10.105 -2.850 -0.530 1.00 97.12 122 ALA A C 1
ATOM 957 O O . ALA A 1 122 ? 9.224 -2.299 -1.194 1.00 97.12 122 ALA A O 1
ATOM 958 N N . GLU A 1 123 ? 11.144 -2.204 -0.005 1.00 97.62 123 GLU A N 1
ATOM 959 C CA . GLU A 1 123 ? 11.525 -0.836 -0.344 1.00 97.62 123 GLU A CA 1
ATOM 960 C C . GLU A 1 123 ? 12.662 -0.884 -1.362 1.00 97.62 123 GLU A C 1
ATOM 962 O O . GLU A 1 123 ? 13.630 -1.644 -1.238 1.00 97.62 123 GLU A O 1
ATOM 967 N N . LEU A 1 124 ? 12.528 -0.055 -2.385 1.00 96.94 124 LEU A N 1
ATOM 968 C CA . LEU A 1 124 ? 13.366 -0.039 -3.565 1.00 96.94 124 LEU A CA 1
ATOM 969 C C . LEU A 1 124 ? 13.922 1.365 -3.770 1.00 96.94 124 LEU A C 1
ATOM 971 O O . LEU A 1 124 ? 13.192 2.348 -3.660 1.00 96.94 124 LEU A O 1
ATOM 975 N N . VAL A 1 125 ? 15.195 1.461 -4.142 1.00 96.69 125 VAL A N 1
ATOM 976 C CA . VAL A 1 125 ? 15.847 2.730 -4.491 1.00 96.69 125 VAL A CA 1
ATOM 977 C C . VAL A 1 125 ? 16.535 2.631 -5.846 1.00 96.69 125 VAL A C 1
ATOM 979 O O . VAL A 1 125 ? 17.084 1.592 -6.211 1.00 96.69 125 VAL A O 1
ATOM 982 N N . ALA A 1 126 ? 16.511 3.716 -6.610 1.00 94.06 126 ALA A N 1
ATOM 983 C CA . ALA A 1 126 ? 17.213 3.844 -7.880 1.00 94.06 126 ALA A CA 1
ATOM 984 C C . ALA A 1 126 ? 18.354 4.865 -7.773 1.00 94.06 126 ALA A C 1
ATOM 986 O O . ALA A 1 126 ? 18.382 5.726 -6.893 1.00 94.06 126 ALA A O 1
ATOM 987 N N . THR A 1 127 ? 19.308 4.793 -8.701 1.00 92.44 127 THR A N 1
ATOM 988 C CA . THR A 1 127 ? 20.487 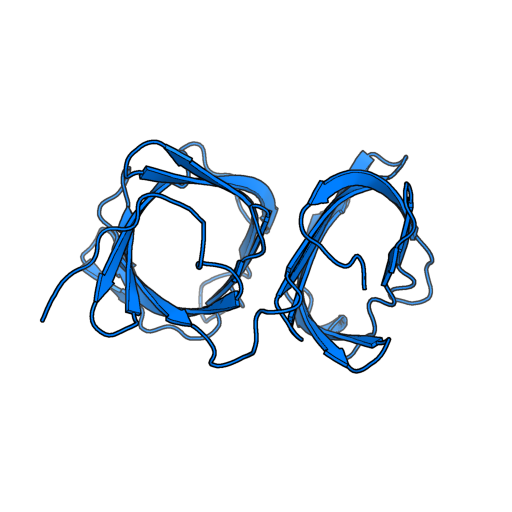5.678 -8.718 1.00 92.44 127 THR A CA 1
ATOM 989 C C . THR A 1 127 ? 20.153 7.143 -9.006 1.00 92.44 127 THR A C 1
ATOM 991 O O . THR A 1 127 ? 20.960 8.018 -8.703 1.00 92.44 127 THR A O 1
ATOM 994 N N . ASP A 1 128 ? 18.972 7.420 -9.564 1.00 91.31 128 ASP A N 1
ATOM 995 C CA . ASP A 1 128 ? 18.455 8.769 -9.825 1.00 91.31 128 ASP A CA 1
ATOM 996 C C . ASP A 1 128 ? 17.746 9.399 -8.606 1.00 91.31 128 ASP A C 1
ATOM 998 O O . ASP A 1 128 ? 17.190 10.490 -8.718 1.00 91.31 128 ASP A O 1
ATOM 1002 N N . GLY A 1 129 ? 17.756 8.723 -7.450 1.00 90.44 129 GLY A N 1
ATOM 1003 C CA . GLY A 1 129 ? 17.079 9.160 -6.227 1.00 90.44 129 GLY A CA 1
ATOM 1004 C C . GLY A 1 129 ? 15.591 8.803 -6.167 1.00 90.44 129 GLY A C 1
ATOM 1005 O O . GLY A 1 129 ? 14.934 9.115 -5.173 1.00 90.44 129 GLY A O 1
ATOM 1006 N N . SER A 1 130 ? 15.049 8.137 -7.191 1.00 94.69 130 SER A N 1
ATOM 1007 C CA . SER A 1 130 ? 13.691 7.594 -7.126 1.00 94.69 130 SER A CA 1
ATOM 1008 C C . SER A 1 130 ? 13.621 6.462 -6.107 1.00 94.69 130 SER A C 1
ATOM 1010 O O . SER A 1 130 ? 14.574 5.696 -5.941 1.00 94.69 130 SER A O 1
ATOM 1012 N N . HIS A 1 131 ? 12.469 6.321 -5.469 1.00 95.50 131 HIS A N 1
ATOM 1013 C CA . HIS A 1 131 ? 12.190 5.240 -4.534 1.00 95.50 131 HIS A CA 1
ATOM 1014 C C . HIS A 1 131 ? 10.823 4.631 -4.825 1.00 95.50 131 HIS A C 1
ATOM 1016 O O . HIS A 1 131 ? 9.935 5.291 -5.369 1.00 95.50 131 HIS A O 1
ATOM 1022 N N . ALA A 1 132 ? 10.666 3.358 -4.491 1.00 97.38 132 ALA A N 1
ATOM 1023 C CA . ALA A 1 132 ? 9.419 2.641 -4.659 1.00 97.38 132 ALA A CA 1
ATOM 1024 C C . ALA A 1 132 ? 9.163 1.694 -3.488 1.00 97.38 132 ALA A C 1
ATOM 1026 O O . ALA A 1 132 ? 10.088 1.234 -2.822 1.00 97.38 132 ALA A O 1
ATOM 1027 N N . ILE A 1 133 ? 7.889 1.410 -3.254 1.00 98.38 133 ILE A N 1
ATOM 1028 C CA . ILE A 1 133 ? 7.419 0.397 -2.320 1.00 98.38 133 ILE A CA 1
ATOM 1029 C C . ILE A 1 133 ? 6.560 -0.573 -3.112 1.00 98.38 133 ILE A C 1
ATOM 1031 O O . ILE A 1 133 ? 5.625 -0.171 -3.810 1.00 98.38 133 ILE A O 1
ATOM 1035 N N . VAL A 1 134 ? 6.882 -1.854 -2.983 1.00 97.69 134 VAL A N 1
ATOM 1036 C CA . VAL A 1 134 ? 6.048 -2.946 -3.467 1.00 97.69 134 VAL A CA 1
ATOM 1037 C C . VAL A 1 134 ? 5.533 -3.746 -2.283 1.00 97.69 134 VAL A C 1
ATOM 1039 O O . VAL A 1 134 ? 6.273 -4.048 -1.350 1.00 97.69 134 VAL A O 1
ATOM 1042 N N . VAL A 1 135 ? 4.252 -4.089 -2.337 1.00 97.62 135 VAL A N 1
ATOM 1043 C CA . VAL A 1 135 ? 3.580 -4.939 -1.354 1.00 97.62 135 VAL A CA 1
ATOM 1044 C C . VAL A 1 135 ? 2.836 -6.024 -2.103 1.00 97.62 135 VAL A C 1
ATOM 1046 O O . VAL A 1 135 ? 2.217 -5.743 -3.126 1.00 97.62 135 VAL A O 1
ATOM 1049 N N . ARG A 1 136 ? 2.849 -7.247 -1.584 1.00 96.19 136 ARG A N 1
ATOM 1050 C CA . ARG A 1 136 ? 2.034 -8.357 -2.061 1.00 96.19 136 ARG A CA 1
ATOM 1051 C C . ARG A 1 136 ? 1.295 -9.011 -0.902 1.00 96.19 136 ARG A C 1
ATOM 1053 O O . ARG A 1 136 ? 1.894 -9.327 0.121 1.00 96.19 136 ARG A O 1
ATOM 1060 N N . SER A 1 137 ? 0.004 -9.255 -1.105 1.00 95.62 137 SER A N 1
ATOM 1061 C CA . SER A 1 137 ? -0.814 -10.098 -0.237 1.00 95.62 137 SER A CA 1
ATOM 1062 C C . SER A 1 137 ? -1.707 -10.994 -1.097 1.00 95.62 137 SER A C 1
ATOM 1064 O O . SER A 1 137 ? -2.561 -10.514 -1.846 1.00 95.62 137 SER A O 1
ATOM 1066 N N . GLY A 1 138 ? -1.430 -12.296 -1.062 1.00 94.00 138 GLY A N 1
ATOM 1067 C CA . GLY A 1 138 ? -1.973 -13.305 -1.963 1.00 94.00 138 GLY A CA 1
ATOM 1068 C C . GLY A 1 138 ? -1.775 -12.946 -3.432 1.00 94.00 138 GLY A C 1
ATOM 1069 O O . GLY A 1 138 ? -0.653 -12.862 -3.944 1.00 94.00 138 GLY A O 1
ATOM 1070 N N . GLN A 1 139 ? -2.900 -12.741 -4.117 1.00 94.62 139 GLN A N 1
ATOM 1071 C CA . GLN A 1 139 ? -2.952 -12.346 -5.526 1.00 94.62 139 GLN A CA 1
ATOM 1072 C C . GLN A 1 139 ? -2.999 -10.830 -5.720 1.00 94.62 139 GLN A C 1
ATOM 1074 O O . GLN A 1 139 ? -3.103 -10.379 -6.852 1.00 94.62 139 GLN A O 1
ATOM 1079 N N . ARG A 1 140 ? -2.975 -10.014 -4.666 1.00 96.81 140 ARG A N 1
ATOM 1080 C CA . ARG A 1 140 ? -2.934 -8.555 -4.801 1.00 96.81 140 ARG A CA 1
ATOM 1081 C C . ARG A 1 140 ? -1.524 -8.040 -4.667 1.00 96.81 140 ARG A C 1
ATOM 1083 O O . ARG A 1 140 ? -0.770 -8.517 -3.824 1.00 96.81 140 ARG A O 1
ATOM 1090 N N . PHE A 1 141 ? -1.213 -7.017 -5.453 1.00 97.50 141 PHE A N 1
ATOM 1091 C CA . PHE A 1 141 ? -0.023 -6.216 -5.239 1.00 97.50 141 PHE A CA 1
ATOM 1092 C C . PHE A 1 141 ? -0.341 -4.727 -5.186 1.00 97.50 141 PHE A C 1
ATOM 1094 O O . PHE A 1 141 ? -1.329 -4.262 -5.754 1.00 97.50 141 PHE A O 1
ATOM 1101 N N . GLY A 1 142 ? 0.520 -3.995 -4.499 1.00 98.12 142 GLY A N 1
ATOM 1102 C CA . GLY A 1 142 ? 0.560 -2.548 -4.439 1.00 98.12 142 GLY A CA 1
ATOM 1103 C C . GLY A 1 142 ? 1.917 -2.096 -4.947 1.00 98.12 142 GLY A C 1
ATOM 1104 O O . GLY A 1 142 ? 2.934 -2.713 -4.636 1.00 98.12 142 GLY A O 1
ATOM 1105 N N . TRP A 1 143 ? 1.921 -1.040 -5.746 1.00 97.94 143 TRP A N 1
ATOM 1106 C CA . TRP A 1 143 ? 3.114 -0.416 -6.293 1.00 97.94 143 TRP A CA 1
ATOM 1107 C C . TRP A 1 143 ? 3.005 1.087 -6.090 1.00 97.94 143 TRP A C 1
ATOM 1109 O O . TRP A 1 143 ? 2.162 1.737 -6.705 1.00 97.94 143 TRP A O 1
ATOM 1119 N N . ALA A 1 144 ? 3.847 1.633 -5.224 1.00 98.06 144 ALA A N 1
ATOM 1120 C CA . ALA A 1 144 ? 3.998 3.066 -5.046 1.00 98.06 144 ALA A CA 1
ATOM 1121 C C . ALA A 1 144 ? 5.392 3.468 -5.509 1.00 98.06 144 ALA A C 1
ATOM 1123 O O . ALA A 1 144 ? 6.374 2.835 -5.138 1.00 98.06 144 ALA A O 1
ATOM 1124 N N . MET A 1 145 ? 5.491 4.519 -6.312 1.00 96.00 145 MET A N 1
ATOM 1125 C CA . MET A 1 145 ? 6.760 5.010 -6.833 1.00 96.00 145 MET A CA 1
ATOM 1126 C C . MET A 1 145 ? 6.795 6.526 -6.759 1.00 96.00 145 MET A C 1
ATOM 1128 O O . MET A 1 145 ? 5.872 7.187 -7.226 1.00 96.00 145 MET A O 1
ATOM 1132 N N . GLN A 1 146 ? 7.898 7.064 -6.255 1.00 95.50 146 GLN A N 1
ATOM 1133 C CA . GLN A 1 146 ? 8.210 8.482 -6.262 1.00 95.50 146 GLN A CA 1
ATOM 1134 C C . GLN A 1 146 ? 9.464 8.717 -7.096 1.00 95.50 146 GLN A C 1
ATOM 1136 O O . GLN A 1 146 ? 10.521 8.129 -6.867 1.00 95.50 146 GLN A O 1
ATOM 1141 N N . THR A 1 147 ? 9.342 9.625 -8.054 1.00 93.25 147 THR A N 1
ATOM 1142 C CA . THR A 1 147 ? 10.439 10.103 -8.899 1.00 93.25 147 THR A CA 1
ATOM 1143 C C . THR A 1 147 ? 10.583 11.619 -8.735 1.00 93.25 147 THR A C 1
ATOM 1145 O O . THR A 1 147 ? 9.688 12.258 -8.169 1.00 93.25 147 THR A O 1
ATOM 1148 N N . PRO A 1 148 ? 11.640 12.246 -9.285 1.00 90.31 148 PRO A N 1
ATOM 1149 C CA . PRO A 1 148 ? 11.717 13.705 -9.359 1.00 90.31 148 PRO A CA 1
ATOM 1150 C C . PRO A 1 148 ? 10.542 14.365 -10.104 1.00 90.31 148 PRO A C 1
ATOM 1152 O O . PRO A 1 148 ? 10.282 15.546 -9.897 1.00 90.31 148 PRO A O 1
ATOM 1155 N N . ALA A 1 149 ? 9.834 13.622 -10.965 1.00 89.25 149 ALA A N 1
ATOM 1156 C CA . ALA A 1 149 ? 8.678 14.121 -11.711 1.00 89.25 149 ALA A CA 1
ATOM 1157 C C . ALA A 1 149 ? 7.352 14.024 -10.933 1.00 89.25 149 ALA A C 1
ATOM 1159 O O . ALA A 1 149 ? 6.375 14.654 -11.330 1.00 89.25 149 ALA A O 1
ATOM 1160 N N . GLY A 1 150 ? 7.306 13.251 -9.844 1.00 91.88 150 GLY A N 1
ATOM 1161 C CA . GLY A 1 150 ? 6.096 13.038 -9.052 1.00 91.88 150 GLY A CA 1
ATOM 1162 C C . GLY A 1 150 ? 5.939 11.607 -8.543 1.00 91.88 150 GLY A C 1
ATOM 1163 O O . GLY A 1 150 ? 6.780 10.737 -8.808 1.00 91.88 150 GLY A O 1
ATOM 1164 N N . ALA A 1 151 ? 4.850 11.398 -7.802 1.00 94.69 151 ALA A N 1
ATOM 1165 C CA . ALA A 1 151 ? 4.453 10.113 -7.244 1.00 94.69 151 ALA A CA 1
ATOM 1166 C C . ALA A 1 151 ? 3.384 9.433 -8.107 1.00 94.69 151 ALA A C 1
ATOM 1168 O O . ALA A 1 151 ? 2.583 10.092 -8.767 1.00 94.69 151 ALA A O 1
ATOM 1169 N N . SER A 1 152 ? 3.337 8.108 -8.048 1.00 95.50 152 SER A N 1
ATOM 1170 C CA . SER A 1 152 ? 2.253 7.293 -8.595 1.00 95.50 152 SER A CA 1
ATOM 1171 C C . SER A 1 152 ? 1.998 6.108 -7.677 1.00 95.50 152 SER A C 1
ATOM 1173 O O . SER A 1 152 ? 2.936 5.582 -7.073 1.00 95.50 152 SER A O 1
ATOM 1175 N N . ILE A 1 153 ? 0.735 5.709 -7.559 1.00 98.00 153 ILE A N 1
ATOM 1176 C CA . ILE A 1 153 ? 0.309 4.594 -6.721 1.00 98.00 153 ILE A CA 1
ATOM 1177 C C . ILE A 1 153 ? -0.680 3.735 -7.500 1.00 98.00 153 ILE A C 1
ATOM 1179 O O . ILE A 1 153 ? -1.663 4.229 -8.052 1.00 98.00 153 ILE A O 1
ATOM 1183 N N . SER A 1 154 ? -0.423 2.435 -7.509 1.00 98.00 154 SER A N 1
ATOM 1184 C CA . SER A 1 154 ? -1.181 1.430 -8.237 1.00 98.00 154 SER A CA 1
ATOM 1185 C C . SER A 1 154 ? -1.477 0.238 -7.330 1.00 98.00 154 SER A C 1
ATOM 1187 O O . SER A 1 154 ? -0.638 -0.171 -6.532 1.00 98.00 154 SER A O 1
ATOM 1189 N N . ILE A 1 155 ? -2.667 -0.344 -7.470 1.00 98.31 155 ILE A N 1
ATOM 1190 C CA . ILE A 1 155 ? -3.039 -1.630 -6.872 1.00 98.31 155 ILE A CA 1
ATOM 1191 C C . ILE A 1 155 ? -3.480 -2.550 -8.005 1.00 98.31 155 ILE A C 1
ATOM 1193 O O . ILE A 1 155 ? -4.262 -2.163 -8.875 1.00 98.31 155 ILE A O 1
ATOM 1197 N N . GLY A 1 156 ? -2.977 -3.774 -8.007 1.00 97.25 156 GLY A N 1
ATOM 1198 C CA . GLY A 1 156 ? -3.197 -4.722 -9.084 1.00 97.25 156 GLY A CA 1
ATOM 1199 C C . GLY A 1 156 ? -3.313 -6.158 -8.616 1.00 97.25 156 GLY A C 1
ATOM 1200 O O . GLY A 1 156 ? -3.424 -6.447 -7.422 1.00 97.25 156 GLY A O 1
ATOM 1201 N N . VAL A 1 157 ? -3.325 -7.051 -9.598 1.00 96.31 157 VAL A N 1
ATOM 1202 C CA . VAL A 1 157 ? -3.442 -8.492 -9.417 1.00 96.31 157 VAL A CA 1
ATOM 1203 C C . VAL A 1 157 ? -2.198 -9.171 -9.968 1.00 96.31 157 VAL A C 1
ATOM 1205 O O . VAL A 1 157 ? -1.737 -8.839 -11.059 1.00 96.31 157 VAL A O 1
ATOM 1208 N N . VAL A 1 158 ? -1.670 -10.126 -9.212 1.00 94.31 158 VAL A N 1
ATOM 1209 C CA . VAL A 1 158 ? -0.684 -11.081 -9.700 1.00 94.31 158 VAL A CA 1
ATOM 1210 C C . VAL A 1 158 ? -1.442 -12.278 -10.263 1.00 94.31 158 VAL A C 1
ATOM 1212 O O . VAL A 1 158 ? -2.075 -13.016 -9.508 1.00 94.31 158 VAL A O 1
ATOM 1215 N N . ASP A 1 159 ? -1.392 -12.445 -11.581 1.00 91.38 159 ASP A N 1
ATOM 1216 C CA . ASP A 1 159 ? -1.912 -13.615 -12.288 1.00 91.38 159 ASP A CA 1
ATOM 1217 C C . ASP A 1 159 ? -0.733 -14.395 -12.866 1.00 91.38 159 ASP A C 1
ATOM 1219 O O . ASP A 1 159 ? -0.056 -13.933 -13.787 1.00 91.38 159 ASP A O 1
ATOM 1223 N N . SER A 1 160 ? -0.477 -15.577 -12.305 1.00 87.56 160 SER A N 1
ATOM 1224 C CA . SER A 1 160 ? 0.695 -16.394 -12.624 1.00 87.56 160 SER A CA 1
ATOM 1225 C C . SER A 1 160 ? 2.004 -15.615 -12.401 1.00 87.56 160 SER A C 1
ATOM 1227 O O . SER A 1 160 ? 2.380 -15.384 -11.252 1.00 87.56 160 SER A O 1
ATOM 1229 N N . ASP A 1 161 ? 2.692 -15.204 -13.465 1.00 87.00 161 ASP A N 1
ATOM 1230 C CA . ASP A 1 161 ? 3.928 -14.414 -13.454 1.00 87.00 161 ASP A CA 1
ATOM 1231 C C . ASP A 1 161 ? 3.712 -12.933 -13.822 1.00 87.00 161 ASP A C 1
ATOM 1233 O O . ASP A 1 161 ? 4.664 -12.152 -13.851 1.00 87.00 161 ASP A O 1
ATOM 1237 N N . ARG A 1 162 ? 2.465 -12.526 -14.083 1.00 93.06 162 ARG A N 1
ATOM 1238 C CA . ARG A 1 162 ? 2.118 -11.184 -14.558 1.00 93.06 162 ARG A CA 1
ATOM 1239 C C . ARG A 1 162 ? 1.569 -10.312 -13.443 1.00 93.06 162 ARG A C 1
ATOM 1241 O O . ARG A 1 162 ? 0.705 -10.736 -12.680 1.00 93.06 162 ARG A O 1
ATOM 1248 N N . TRP A 1 163 ? 2.017 -9.061 -13.394 1.00 95.12 163 TRP A N 1
ATOM 1249 C CA . TRP A 1 163 ? 1.651 -8.087 -12.366 1.00 95.12 163 TRP A CA 1
ATOM 1250 C C . TRP A 1 163 ? 0.760 -7.016 -12.995 1.00 95.12 163 TRP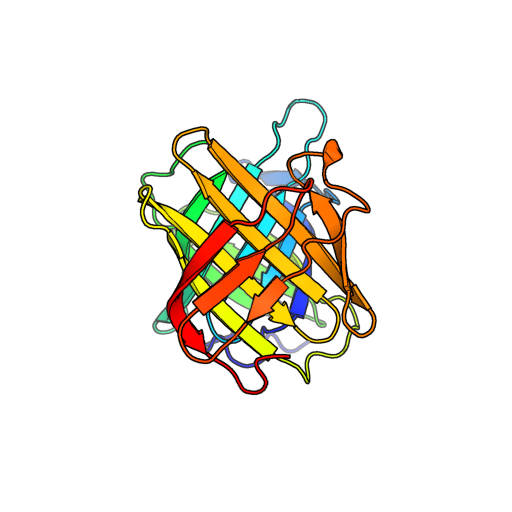 A C 1
ATOM 1252 O O . TRP A 1 163 ? 1.212 -5.931 -13.354 1.00 95.12 163 TRP A O 1
ATOM 1262 N N . ILE A 1 164 ? -0.522 -7.334 -13.169 1.00 96.62 164 ILE A N 1
ATOM 1263 C CA . ILE A 1 164 ? -1.470 -6.496 -13.908 1.00 96.62 164 ILE A CA 1
ATOM 1264 C C . ILE A 1 164 ? -2.042 -5.402 -13.012 1.00 96.62 164 ILE A C 1
ATOM 1266 O O . ILE A 1 164 ? -2.714 -5.681 -12.017 1.00 96.62 164 ILE A O 1
ATOM 1270 N N . ILE A 1 165 ? -1.830 -4.143 -13.388 1.00 97.12 165 ILE A N 1
ATOM 1271 C CA . ILE A 1 165 ? -2.372 -2.990 -12.665 1.00 97.12 165 ILE A CA 1
ATOM 1272 C C . ILE A 1 165 ? -3.890 -2.936 -12.863 1.00 97.12 165 ILE A C 1
ATOM 1274 O O . ILE A 1 165 ? -4.373 -2.791 -13.985 1.00 97.12 165 ILE A O 1
ATOM 1278 N N . ALA A 1 166 ? -4.653 -3.031 -11.774 1.00 96.50 166 ALA A N 1
ATOM 1279 C CA . ALA A 1 166 ? -6.116 -3.005 -11.815 1.00 96.50 166 ALA A CA 1
ATOM 1280 C C . ALA A 1 166 ? -6.670 -1.591 -11.588 1.00 96.50 166 ALA A C 1
ATOM 1282 O O . ALA A 1 166 ? -7.616 -1.181 -12.252 1.00 96.50 166 ALA A O 1
ATOM 1283 N N . SER A 1 167 ? -6.051 -0.842 -10.676 1.00 96.56 167 SER A N 1
ATOM 1284 C CA . SER A 1 167 ? -6.383 0.539 -10.333 1.00 96.56 167 SER A CA 1
ATOM 1285 C C . SER A 1 167 ? -5.099 1.341 -10.172 1.00 96.56 167 SER A C 1
ATOM 1287 O O . SER A 1 167 ? -4.122 0.838 -9.622 1.00 96.56 167 SER A O 1
ATOM 1289 N N . SER A 1 168 ? -5.104 2.599 -10.606 1.00 96.44 168 SER A N 1
ATOM 1290 C CA . SER A 1 168 ? -3.941 3.479 -10.478 1.00 96.44 168 SER A CA 1
ATOM 1291 C C . SER A 1 168 ? -4.345 4.939 -10.343 1.00 96.44 168 SER A C 1
ATOM 1293 O O . SER A 1 168 ? -5.376 5.354 -10.880 1.00 96.44 168 SER A O 1
ATOM 1295 N N . SER A 1 169 ? -3.497 5.706 -9.659 1.00 95.38 169 SER A N 1
ATOM 1296 C CA . SER A 1 169 ? -3.505 7.165 -9.672 1.00 95.38 169 SER A CA 1
ATOM 1297 C C . SER A 1 169 ? -3.303 7.756 -11.064 1.00 95.38 169 SER A C 1
ATOM 1299 O O . SER A 1 169 ? -3.742 8.874 -11.317 1.00 95.38 169 SER A O 1
ATOM 1301 N N . ASP A 1 170 ? -2.635 7.013 -11.948 1.00 93.19 170 ASP A N 1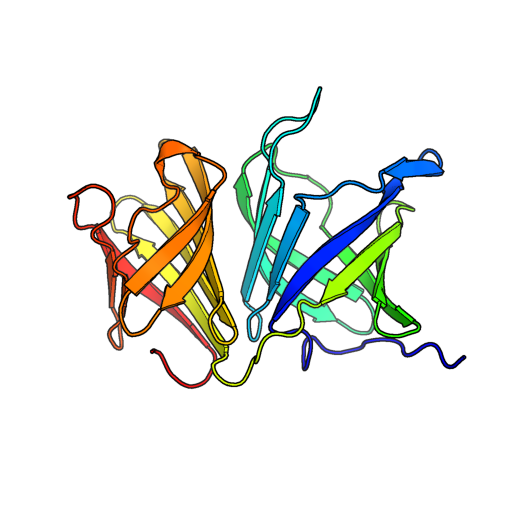
ATOM 1302 C CA . ASP A 1 170 ? -2.509 7.317 -13.367 1.00 93.19 170 ASP A CA 1
ATOM 1303 C C . ASP A 1 170 ? -3.344 6.302 -14.168 1.00 93.19 170 ASP A C 1
ATOM 1305 O O . ASP A 1 170 ? -2.920 5.158 -14.362 1.00 93.19 170 ASP A O 1
ATOM 1309 N N . PRO A 1 171 ? -4.548 6.679 -14.639 1.00 91.88 171 PRO A N 1
ATOM 1310 C CA . PRO A 1 171 ? -5.431 5.766 -15.355 1.00 91.88 171 PRO A CA 1
ATOM 1311 C C . PRO A 1 171 ? -4.810 5.119 -16.597 1.00 91.88 171 PRO A C 1
ATOM 1313 O O . PRO A 1 171 ? -5.263 4.045 -16.988 1.00 91.88 171 PRO A O 1
ATOM 1316 N N . HIS A 1 172 ? -3.781 5.724 -17.200 1.00 91.81 172 HIS A N 1
ATOM 1317 C CA . HIS A 1 172 ? -3.100 5.152 -18.362 1.00 91.81 172 HIS A CA 1
ATOM 1318 C C . HIS A 1 172 ? -2.333 3.867 -18.038 1.00 91.81 172 HIS A C 1
ATOM 1320 O O . HIS A 1 172 ? -2.135 3.051 -18.931 1.00 91.81 172 HIS A O 1
ATOM 1326 N N . GLN A 1 173 ? -1.970 3.643 -16.773 1.00 91.50 173 GLN A N 1
ATOM 1327 C CA . GLN A 1 173 ? -1.286 2.422 -16.347 1.00 91.50 173 GLN A CA 1
ATOM 1328 C C . GLN A 1 173 ? -2.237 1.230 -16.172 1.00 91.50 173 GLN A C 1
ATOM 1330 O O . GLN A 1 173 ? -1.786 0.094 -16.032 1.00 91.50 173 GLN A O 1
ATOM 1335 N N . GLN A 1 174 ? -3.554 1.447 -16.133 1.00 95.00 174 GLN A N 1
ATOM 1336 C CA . GLN A 1 174 ? -4.505 0.367 -15.868 1.00 95.00 174 GLN A CA 1
ATOM 1337 C C . GLN A 1 174 ? -4.513 -0.655 -17.011 1.00 95.00 174 GLN A C 1
ATOM 1339 O O . GLN A 1 174 ? -4.598 -0.311 -18.187 1.00 95.00 174 GLN A O 1
ATOM 1344 N N . GLY A 1 175 ? -4.418 -1.936 -16.656 1.00 94.62 175 GLY A N 1
ATOM 1345 C CA . GLY A 1 175 ? -4.281 -3.055 -17.587 1.00 94.62 175 GLY A CA 1
ATOM 1346 C C . GLY A 1 175 ? -2.849 -3.317 -18.063 1.00 94.62 175 GLY A C 1
ATOM 1347 O O . GLY A 1 175 ? -2.606 -4.366 -18.664 1.00 94.62 175 GLY A O 1
ATOM 1348 N N . HIS A 1 176 ? -1.898 -2.421 -17.779 1.00 93.56 176 HIS A N 1
ATOM 1349 C CA . HIS A 1 176 ? -0.490 -2.655 -18.081 1.00 93.56 176 HIS A CA 1
ATOM 1350 C C . HIS A 1 176 ? 0.115 -3.648 -17.085 1.00 93.56 176 HIS A C 1
ATOM 1352 O O . HIS A 1 176 ? -0.298 -3.755 -15.927 1.00 93.56 176 HIS A O 1
ATOM 1358 N N . ASP A 1 177 ? 1.117 -4.378 -17.563 1.00 94.56 177 ASP A N 1
ATOM 1359 C CA . ASP A 1 177 ? 1.940 -5.246 -16.733 1.00 94.56 177 ASP A CA 1
ATOM 1360 C C . ASP A 1 177 ? 3.052 -4.411 -16.095 1.00 94.56 177 ASP A C 1
ATOM 1362 O O . ASP A 1 177 ? 3.803 -3.729 -16.799 1.00 94.56 177 ASP A O 1
ATOM 1366 N N . LEU A 1 178 ? 3.167 -4.446 -14.769 1.00 93.69 178 LEU A N 1
ATOM 1367 C CA . LEU A 1 178 ? 4.327 -3.890 -14.074 1.00 93.69 178 LEU A CA 1
ATOM 1368 C C . LEU A 1 178 ? 5.592 -4.694 -14.414 1.00 93.69 178 LEU A C 1
ATOM 1370 O O . LEU A 1 178 ? 6.689 -4.125 -14.413 1.00 93.69 178 LEU A O 1
ATOM 1374 N N . ALA A 1 179 ? 5.420 -5.990 -14.717 1.00 91.75 179 ALA A N 1
ATOM 1375 C CA . ALA A 1 179 ? 6.478 -6.927 -15.069 1.00 91.75 179 ALA A CA 1
ATOM 1376 C C . ALA A 1 179 ? 7.656 -6.829 -14.086 1.00 91.75 179 ALA A C 1
ATOM 1378 O O . ALA A 1 179 ? 8.794 -6.525 -14.455 1.00 91.75 179 ALA A O 1
ATOM 1379 N N . LEU A 1 180 ? 7.328 -7.010 -12.803 1.00 92.25 180 LEU A N 1
ATOM 1380 C CA . LEU A 1 180 ? 8.280 -6.949 -11.706 1.00 92.25 180 LEU A CA 1
ATOM 1381 C C . LEU A 1 180 ? 9.065 -8.261 -11.618 1.00 92.25 180 LEU A C 1
ATOM 1383 O O . LEU 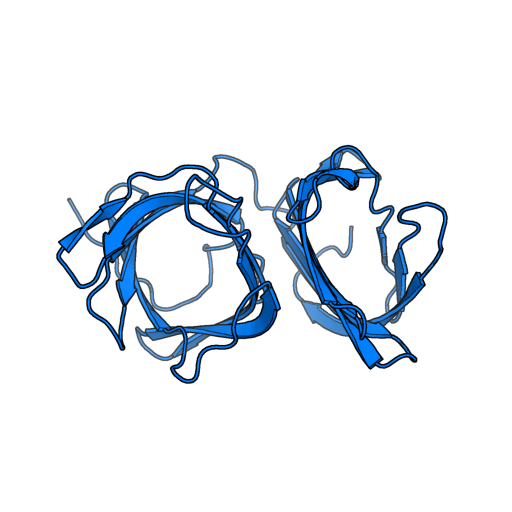A 1 180 ? 8.497 -9.324 -11.379 1.00 92.25 180 LEU A O 1
ATOM 1387 N N . PHE A 1 181 ? 10.385 -8.158 -11.733 1.00 90.88 181 PHE A N 1
ATOM 1388 C CA . PHE A 1 181 ? 11.317 -9.253 -11.483 1.00 90.88 181 PHE A CA 1
ATOM 1389 C C . PHE A 1 181 ? 12.198 -8.897 -10.296 1.00 90.88 181 PHE A C 1
ATOM 1391 O O . PHE A 1 181 ? 12.892 -7.882 -10.332 1.00 90.88 181 PHE A O 1
ATOM 1398 N N . VAL A 1 182 ? 12.189 -9.728 -9.258 1.00 89.81 182 VAL A N 1
ATOM 1399 C CA . VAL A 1 182 ? 12.951 -9.502 -8.024 1.00 89.81 182 VAL A CA 1
ATOM 1400 C C . VAL A 1 182 ? 14.043 -10.563 -7.894 1.00 89.81 182 VAL A C 1
ATOM 1402 O O . VAL A 1 182 ? 13.803 -11.748 -8.116 1.00 89.81 182 VAL A O 1
ATOM 1405 N N . SER A 1 183 ? 15.250 -10.126 -7.550 1.00 88.81 183 SER A N 1
ATOM 1406 C CA . SER A 1 183 ? 16.372 -10.959 -7.116 1.00 88.81 183 SER A CA 1
ATOM 1407 C C . SER A 1 183 ? 16.710 -10.649 -5.653 1.00 88.81 183 SER A C 1
ATOM 1409 O O . SER A 1 183 ? 16.085 -9.789 -5.039 1.00 88.81 183 SER A O 1
ATOM 1411 N N . GLU A 1 184 ? 17.729 -11.301 -5.089 1.00 85.62 184 GLU A N 1
ATOM 1412 C CA . GLU A 1 184 ? 18.137 -11.079 -3.692 1.00 85.62 184 GLU A CA 1
ATOM 1413 C C . GLU A 1 184 ? 18.491 -9.617 -3.368 1.00 85.62 184 GLU A C 1
ATOM 1415 O O . GLU A 1 184 ? 18.341 -9.189 -2.228 1.00 85.62 184 GLU A O 1
ATOM 1420 N N . THR A 1 185 ? 18.986 -8.847 -4.344 1.00 89.69 185 THR A N 1
ATOM 1421 C CA . THR A 1 185 ? 19.494 -7.479 -4.103 1.00 89.69 185 THR A CA 1
ATOM 1422 C C . THR A 1 185 ? 18.971 -6.433 -5.077 1.00 89.69 185 THR A C 1
ATOM 1424 O O . THR A 1 185 ? 19.090 -5.235 -4.811 1.00 89.69 185 THR A O 1
ATOM 1427 N N . THR A 1 186 ? 18.380 -6.850 -6.197 1.00 92.06 186 THR A N 1
ATOM 1428 C CA . THR A 1 186 ? 17.849 -5.934 -7.210 1.00 92.06 186 THR A CA 1
ATOM 1429 C C . THR A 1 186 ? 16.435 -6.296 -7.622 1.00 92.06 186 THR A C 1
ATOM 1431 O O . THR A 1 186 ? 16.037 -7.457 -7.566 1.00 92.06 186 THR A O 1
ATOM 1434 N N . ALA A 1 187 ? 15.696 -5.304 -8.104 1.00 91.94 187 ALA A N 1
ATOM 1435 C CA . ALA A 1 187 ? 14.454 -5.525 -8.824 1.00 91.94 187 ALA A CA 1
ATOM 1436 C C . ALA A 1 187 ? 14.484 -4.815 -10.177 1.00 91.94 187 ALA A C 1
ATOM 1438 O O . ALA A 1 187 ? 15.182 -3.816 -10.364 1.00 91.94 187 ALA A O 1
ATOM 1439 N N . HIS A 1 188 ? 13.708 -5.323 -11.123 1.00 91.56 188 HIS A N 1
ATOM 1440 C CA . HIS A 1 188 ? 13.521 -4.728 -12.436 1.00 91.56 188 HIS A CA 1
ATOM 1441 C C . HIS A 1 188 ? 12.032 -4.589 -12.714 1.00 91.56 188 HIS A C 1
ATOM 1443 O O . HIS A 1 188 ? 11.277 -5.532 -12.497 1.00 91.56 188 HIS A O 1
ATOM 1449 N N . THR A 1 189 ? 11.624 -3.427 -13.209 1.00 89.00 189 THR A N 1
ATOM 1450 C CA . THR A 1 189 ? 10.281 -3.209 -13.756 1.00 89.00 189 THR A CA 1
ATOM 1451 C C . THR A 1 189 ? 10.419 -2.832 -15.222 1.00 89.00 189 THR A C 1
ATOM 1453 O O . THR A 1 189 ? 11.304 -2.049 -15.571 1.00 89.00 189 THR A O 1
ATOM 1456 N N . THR A 1 190 ? 9.580 -3.389 -16.096 1.00 79.38 190 THR A N 1
ATOM 1457 C CA . THR A 1 190 ? 9.591 -3.081 -17.544 1.00 79.38 190 THR A CA 1
ATOM 1458 C C . THR A 1 190 ? 8.339 -2.328 -17.993 1.00 79.38 190 THR A C 1
ATOM 1460 O O . THR A 1 190 ? 7.929 -2.395 -19.154 1.00 79.38 190 THR A O 1
ATOM 1463 N N . HIS A 1 191 ? 7.756 -1.574 -17.061 1.00 70.12 191 HIS A N 1
ATOM 1464 C CA . HIS A 1 191 ? 6.583 -0.740 -17.283 1.00 70.12 191 HIS A CA 1
ATOM 1465 C C . HIS A 1 191 ? 6.788 0.232 -18.461 1.00 70.12 191 HIS A C 1
ATOM 1467 O O . HIS A 1 191 ? 7.832 0.877 -18.581 1.00 70.12 191 HIS A O 1
ATOM 1473 N N . ASP A 1 192 ? 5.792 0.320 -19.347 1.00 56.50 192 ASP A N 1
ATOM 1474 C CA . ASP A 1 192 ? 5.774 1.203 -20.524 1.00 56.50 192 ASP A CA 1
ATOM 1475 C C . ASP A 1 192 ? 7.023 1.121 -21.419 1.00 56.50 192 ASP A C 1
ATOM 1477 O O . ASP A 1 192 ? 7.529 2.127 -21.916 1.00 56.50 192 ASP A O 1
ATOM 1481 N N . MET A 1 193 ? 7.522 -0.103 -21.645 1.00 56.97 193 MET A N 1
ATOM 1482 C CA . MET A 1 193 ? 8.688 -0.410 -22.494 1.00 56.97 193 MET A CA 1
ATOM 1483 C C . MET A 1 193 ? 10.030 0.126 -21.969 1.00 56.97 193 MET A C 1
ATOM 1485 O O . MET A 1 193 ? 11.065 -0.103 -22.600 1.00 56.97 193 MET A O 1
ATOM 1489 N N . ASN A 1 194 ? 10.048 0.779 -20.805 1.00 70.44 194 ASN A N 1
ATOM 1490 C CA . ASN A 1 194 ? 11.261 1.256 -20.158 1.00 70.44 194 ASN A CA 1
ATOM 1491 C C . ASN A 1 194 ? 11.636 0.320 -19.014 1.00 70.44 194 ASN A C 1
ATOM 1493 O O . ASN A 1 194 ? 10.912 0.173 -18.034 1.00 70.44 194 ASN A O 1
ATOM 1497 N N . THR A 1 195 ? 12.809 -0.303 -19.123 1.00 83.19 195 THR A N 1
ATOM 1498 C CA . THR A 1 195 ? 13.358 -1.079 -18.010 1.00 83.19 195 THR A CA 1
ATOM 1499 C C . THR A 1 195 ? 13.971 -0.134 -16.991 1.00 83.19 195 THR A C 1
ATOM 1501 O O . THR A 1 195 ? 14.891 0.621 -17.315 1.00 83.19 195 THR A O 1
ATOM 1504 N N . ARG A 1 196 ? 13.498 -0.202 -15.749 1.00 90.19 196 ARG A N 1
ATOM 1505 C CA . ARG A 1 196 ? 14.112 0.472 -14.607 1.00 90.19 196 ARG A CA 1
ATOM 1506 C C . ARG A 1 196 ? 14.702 -0.567 -13.664 1.00 90.19 196 ARG A C 1
ATOM 1508 O O . ARG A 1 196 ? 14.057 -1.563 -13.348 1.00 90.19 196 ARG A O 1
ATOM 1515 N N . THR A 1 197 ? 15.930 -0.316 -13.226 1.00 93.69 197 THR A N 1
ATOM 1516 C CA . THR A 1 197 ? 16.628 -1.141 -12.237 1.00 93.69 197 THR A CA 1
ATOM 1517 C C . THR A 1 197 ? 16.551 -0.480 -10.873 1.00 93.69 197 THR A C 1
ATOM 1519 O O . THR A 1 197 ? 16.785 0.722 -10.737 1.00 93.69 197 THR A O 1
ATOM 1522 N N . TRP A 1 198 ? 16.273 -1.300 -9.874 1.00 95.75 198 TRP A N 1
ATOM 1523 C CA . TRP A 1 198 ? 16.125 -0.935 -8.481 1.00 95.75 198 TRP A CA 1
ATOM 1524 C C . TRP A 1 198 ? 17.089 -1.748 -7.627 1.00 95.75 198 TRP A C 1
ATOM 1526 O O . TRP A 1 198 ? 17.384 -2.901 -7.939 1.00 95.75 198 TRP A O 1
ATOM 1536 N N . ILE A 1 199 ? 17.540 -1.157 -6.531 1.00 96.25 199 ILE A N 1
ATOM 1537 C CA . ILE A 1 199 ? 18.268 -1.826 -5.457 1.00 96.25 199 ILE A CA 1
ATOM 1538 C C . ILE A 1 199 ? 17.282 -2.023 -4.308 1.00 96.25 199 ILE A C 1
ATOM 1540 O O . ILE A 1 199 ? 16.581 -1.079 -3.940 1.00 96.25 199 ILE A O 1
ATOM 1544 N N . LEU A 1 200 ? 17.227 -3.228 -3.743 1.00 95.31 200 LEU A N 1
ATOM 1545 C CA . LEU A 1 200 ? 16.435 -3.497 -2.544 1.00 95.31 200 LEU A CA 1
ATOM 1546 C C . LEU A 1 200 ? 17.144 -2.863 -1.345 1.00 95.31 200 LEU A C 1
ATOM 1548 O O . LEU A 1 200 ? 18.245 -3.276 -0.983 1.00 95.31 200 LEU A O 1
ATOM 1552 N N . SER A 1 201 ? 16.526 -1.854 -0.732 1.00 95.56 201 SER A N 1
ATOM 1553 C CA . SER A 1 201 ? 17.012 -1.280 0.530 1.00 95.56 201 SER A CA 1
ATOM 1554 C C . SER A 1 201 ? 16.448 -2.012 1.745 1.00 95.56 201 SER A C 1
ATOM 1556 O O . SER A 1 201 ? 17.065 -2.011 2.809 1.00 95.56 201 SER A O 1
ATOM 1558 N N . TYR A 1 202 ? 15.282 -2.639 1.588 1.00 95.62 202 TYR A N 1
ATOM 1559 C CA . TYR A 1 202 ? 14.614 -3.435 2.609 1.00 95.62 202 TYR A CA 1
ATOM 1560 C C . TYR A 1 202 ? 13.678 -4.455 1.954 1.00 95.62 202 TYR A C 1
ATOM 1562 O O . TYR A 1 202 ? 13.079 -4.162 0.921 1.00 95.62 202 TYR A O 1
ATOM 1570 N N . SER A 1 203 ? 13.528 -5.628 2.567 1.00 95.06 203 SER A N 1
ATOM 1571 C CA . SER A 1 203 ? 12.546 -6.642 2.178 1.00 95.06 203 SER A CA 1
ATOM 1572 C C . SER A 1 203 ? 12.063 -7.427 3.394 1.00 95.06 203 SER A C 1
ATOM 1574 O O . SER A 1 203 ? 12.814 -7.605 4.356 1.00 95.06 203 SER A O 1
ATOM 1576 N N . GLU A 1 204 ? 10.840 -7.936 3.328 1.00 94.31 204 GLU A N 1
ATOM 1577 C CA . GLU A 1 204 ? 10.188 -8.676 4.407 1.00 94.31 204 GLU A CA 1
ATOM 1578 C C . GLU A 1 204 ? 9.187 -9.704 3.879 1.00 94.31 204 GLU A C 1
ATOM 1580 O O . GLU A 1 204 ? 8.701 -9.587 2.754 1.00 94.31 204 GLU A O 1
ATOM 1585 N N . GLY A 1 205 ? 8.831 -10.663 4.734 1.00 90.00 205 GLY A N 1
ATOM 1586 C CA . GLY A 1 205 ? 7.918 -11.746 4.391 1.00 90.00 205 GLY A CA 1
ATOM 1587 C C . GLY A 1 205 ? 8.607 -12.894 3.659 1.00 90.00 205 GLY A C 1
ATOM 1588 O O . GLY A 1 205 ? 9.737 -12.770 3.179 1.00 90.00 205 GLY A O 1
ATOM 1589 N N . ASP A 1 206 ? 7.905 -14.017 3.610 1.00 70.50 206 ASP A N 1
ATOM 1590 C CA . ASP A 1 206 ? 8.363 -15.231 2.951 1.00 70.50 206 ASP A CA 1
ATOM 1591 C C . ASP A 1 206 ? 7.760 -15.286 1.536 1.00 70.50 206 ASP A C 1
ATOM 1593 O O . ASP A 1 206 ? 6.617 -14.883 1.321 1.00 70.50 206 ASP A O 1
ATOM 1597 N N . ASP A 1 207 ? 8.552 -15.772 0.577 1.00 62.72 207 ASP A N 1
ATOM 1598 C CA . ASP A 1 207 ? 8.292 -15.814 -0.871 1.00 62.72 207 ASP A CA 1
ATOM 1599 C C . ASP A 1 207 ? 8.343 -14.462 -1.608 1.00 62.72 207 ASP A C 1
ATOM 1601 O O . ASP A 1 207 ? 7.365 -13.727 -1.734 1.00 62.72 207 ASP A O 1
ATOM 1605 N N . LEU A 1 208 ? 9.502 -14.199 -2.230 1.00 59.25 208 LEU A N 1
ATOM 1606 C CA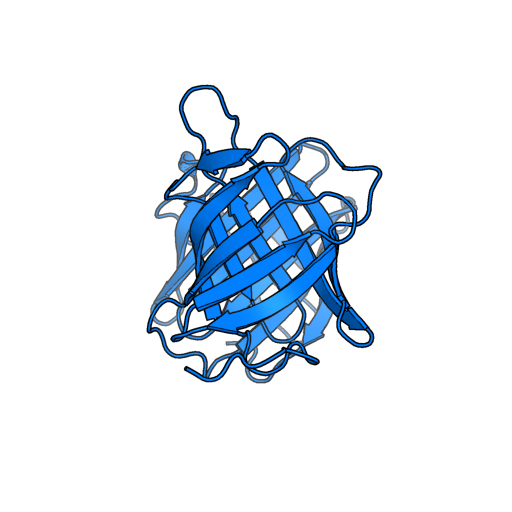 . LEU A 1 208 ? 9.714 -13.089 -3.172 1.00 59.25 208 LEU A CA 1
ATOM 1607 C C . LEU A 1 208 ? 8.726 -13.119 -4.366 1.00 59.25 208 LEU A C 1
ATOM 1609 O O . LEU A 1 208 ? 8.546 -12.087 -5.015 1.00 59.25 208 LEU A O 1
ATOM 1613 N N . LEU A 1 209 ? 8.123 -14.285 -4.683 1.00 55.75 209 LEU A N 1
ATOM 1614 C CA . LEU A 1 209 ? 7.284 -14.557 -5.869 1.00 55.75 209 LEU A CA 1
ATOM 1615 C C . LEU A 1 209 ? 6.199 -15.632 -5.648 1.00 55.75 209 LEU A C 1
ATOM 1617 O O . LEU A 1 209 ? 6.441 -16.715 -5.088 1.00 55.75 209 LEU A O 1
#

Foldseek 3Di:
DDKFWDQFCPPVAAKKWWQWKLFLVRDIDRDTQWIWGDFRFKIWTWHPDDVPRATWIFIDGWGGDGQKIWRPTPAIDDDDDPDTAIWGWIDDPQWIWTAGPVGGMIITIHGDPAAQQAGKKFWWAAPQGKIWIWTDGHQKIKIWIQHPVGIKIFIAGRDPQWTATCDISDVVSHRPTQNWDDDPFWIWGCRPNDIGIIGTPDMDDPDPD

=== Feature glossary ===
The features interleaved in this record are:

— What the protein is —

Sequence gives the chain of amino acids in standard one-letter code (A=alanine, C=cysteine, …, Y=tyrosine), read N→C. It is the only feature that is directly encoded by the gene; all structural features are derived from the folded form of this sequence.

Database cross-references. InterPro integrates a dozen domain/family signature databases into unified entries with residue-range hits. GO terms attach function/process/location labels with evidence codes. CATH codes position the fold in a four-level structural taxonomy. Organism is the NCBI-taxonomy species name.

— Where its atoms are —

Atomic coordinates in PDBx/mmCIF format — the same representation the Protein Data Bank distributes. Each line of the _atom_site loop places one backbone atom in Cartesian space (units: ångströms, origin: arbitrary).

The six renders are orthographic views along the three Cartesian axes in both directions. Representation (cartoon, sticks, or surface) and color scheme (sequence-rainbow or by-chain) vary across proteins so the training set covers all the common visualization conventions.

— Local backbone conformation —

Eight-state secondary structure (DSSP): H is the canonical α-helix, G the tighter 3₁₀-helix, I the wider π-helix; E/B are β-structure, T and S are turns and bends, and '-' is everything else. DSSP derives these from the pattern of main-chain N–H···O=C hydrogen bonds, not from the sequence.

P-SEA three-state annotation labels each residue as helix, strand, or coil based purely on the geometry of the Cα trace. It serves as a fallback when the full backbone (and thus DSSP) is unavailable.

The φ/ψ torsion pair specifies the backbone conformation at each residue. φ rotates about the N–Cα bond, ψ about the Cα–C bond. Steric clashes forbid most of the (φ, ψ) plane — the allowed regions (α-helix basin, β-sheet basin, left-handed helix) are the Ramachandran-allowed regions.

— Global shape and packing —

The geometric summary reports three shape descriptors. Rg (radius of gyration) measures how spread out the Cα atoms are about their centre of mass; compact globular proteins have small Rg, elongated or unfolded ones large. Cα contacts (<8 Å, |i−j|>4) count long-range residue pairs in spatial proximity — high for tightly packed folds, near zero for rods or random coil. The bounding-box extents give the protein's footprint along x, y, z in Å.

Solvent-accessible surface area (SASA) is the area in Å² traced out by the centre of a 1.4 Å probe sphere (a water molecule) rolled over the protein's van der Waals surface (Shrake–Rupley / Lee–Richards construction). Buried residues have near-zero SASA; fully exposed residues can exceed 200 Å². The total SASA scales roughly with the number of surface residues.

The contact map is a binary N×N matrix image: pixel (i, j) is dark where Cα_i and Cα_j are within 8 Å and |i−j|>4. Because the |i−j|>4 filter removes local helical contacts, off-diagonal stripes parallel to the main diagonal indicate parallel β-sheets; stripes perpendicular to it indicate antiparallel β-sheets. The Ramachandran plot scatters every residue's (φ, ψ) pair against the sterically allowed regions. The PAE heatmap renders the predicted-aligned-error matrix.

— Structural neighborhood —

3Di is Foldseek's structural alphabet. Each residue is assigned one of twenty discrete states based on how its Cα sits relative to its spatial (not sequential) neighbors. Aligning 3Di strings finds structural homologs roughly as well as full 3D superposition, but orders of magnitude faster.

Nearest PDB neighbors are the top structural matches found by Foldseek when searching this structure against the entire Protein Data Bank. Each hit reports a TM-score (0 to 1; >0.5 almost always implies the same fold) and an E-value. These are *structural* homologs — they may share no detectable sequence similarity.

— Confidence and disorder —

For AlphaFold models, the B-factor field carries pLDDT — the model's own estimate of local accuracy on a 0–100 scale. Regions with pLDDT<50 should be treated as essentially unmodeled; they often correspond to intrinsically disordered segments.

Crystallographic B-factors measure how much each atom's electron density is smeared out, in Å². They rise in mobile loops and surface residues and fall in the buried interior. In AlphaFold models this column is repurposed to hold pLDDT instead.

Predicted aligned error is AlphaFold's pairwise confidence. Unlike pLDDT (per-residue), PAE is per-residue-pair and captures whether two parts of the structure are correctly placed relative to each other. Units are ångströms of expected positional error.